Protein AF-0000000065833236 (afdb_homodimer)

Structure (mmCIF, N/CA/C/O backbone):
data_AF-0000000065833236-model_v1
#
loop_
_entity.id
_entity.type
_entity.pdbx_description
1 polymer 'Phosphopantetheine adenylyltransferase'
#
loop_
_atom_site.group_PDB
_atom_site.id
_atom_site.type_symbol
_atom_site.label_atom_id
_atom_site.label_alt_id
_atom_site.label_comp_id
_atom_site.label_asym_id
_atom_site.label_entity_id
_atom_site.label_seq_id
_atom_site.pdbx_PDB_ins_code
_atom_site.Cartn_x
_atom_site.Cartn_y
_atom_site.Cartn_z
_atom_site.occupancy
_atom_site.B_iso_or_equiv
_atom_site.auth_seq_id
_atom_site.auth_comp_id
_atom_site.auth_asym_id
_atom_site.auth_atom_id
_atom_site.pdbx_PDB_model_num
ATOM 1 N N . MET A 1 1 ? 6.535 -11.305 18.953 1 55.47 1 MET A N 1
ATOM 2 C CA . MET A 1 1 ? 6.953 -10.477 17.812 1 55.47 1 MET A CA 1
ATOM 3 C C . MET A 1 1 ? 6.793 -9 18.141 1 55.47 1 MET A C 1
ATOM 5 O O . MET A 1 1 ? 5.945 -8.617 18.938 1 55.47 1 MET A O 1
ATOM 9 N N . GLY A 1 2 ? 7.828 -8.211 17.938 1 71.5 2 GLY A N 1
ATOM 10 C CA . GLY A 1 2 ? 7.859 -6.828 18.391 1 71.5 2 GLY A CA 1
ATOM 11 C C . GLY A 1 2 ? 6.746 -5.984 17.797 1 71.5 2 GLY A C 1
ATOM 12 O O . GLY A 1 2 ? 6.062 -6.41 16.859 1 71.5 2 GLY A O 1
ATOM 13 N N . ASP A 1 3 ? 6.309 -4.867 18.344 1 87.12 3 ASP A N 1
ATOM 14 C CA . ASP A 1 3 ? 5.301 -3.92 17.859 1 87.12 3 ASP A CA 1
ATOM 15 C C . ASP A 1 3 ? 5.52 -3.58 16.391 1 87.12 3 ASP A C 1
ATOM 17 O O . ASP A 1 3 ? 6.656 -3.42 15.953 1 87.12 3 ASP A O 1
ATOM 21 N N . LYS A 1 4 ? 4.469 -3.648 15.633 1 93.62 4 LYS A N 1
ATOM 22 C CA . LYS A 1 4 ? 4.516 -3.143 14.266 1 93.62 4 LYS A CA 1
ATOM 23 C C . LYS A 1 4 ? 4.352 -1.625 14.234 1 93.62 4 LYS A C 1
ATOM 25 O O . LYS A 1 4 ? 3.281 -1.106 14.562 1 93.62 4 LYS A O 1
ATOM 30 N N . ILE A 1 5 ? 5.402 -0.975 13.859 1 97.56 5 ILE A N 1
ATOM 31 C CA . ILE A 1 5 ? 5.449 0.483 13.875 1 97.56 5 ILE A CA 1
ATOM 32 C C . ILE A 1 5 ? 5.492 1.017 12.445 1 97.56 5 ILE A C 1
ATOM 34 O O . ILE A 1 5 ? 6.227 0.493 11.609 1 97.56 5 ILE A O 1
ATOM 38 N N . ALA A 1 6 ? 4.691 1.997 12.148 1 98.44 6 ALA A N 1
ATOM 39 C CA . ALA A 1 6 ? 4.691 2.639 10.836 1 98.44 6 ALA A CA 1
ATOM 40 C C . ALA A 1 6 ? 4.781 4.156 10.969 1 98.44 6 ALA A C 1
ATOM 42 O O . ALA A 1 6 ? 4.508 4.711 12.039 1 98.44 6 ALA A O 1
ATOM 43 N N . VAL A 1 7 ? 5.207 4.766 9.875 1 98.69 7 VAL A N 1
ATOM 44 C CA . VAL A 1 7 ? 5.289 6.223 9.773 1 98.69 7 VAL A CA 1
ATOM 45 C C . VAL A 1 7 ? 4.414 6.711 8.625 1 98.69 7 VAL A C 1
ATOM 47 O O . VAL A 1 7 ? 4.398 6.109 7.547 1 98.69 7 VAL A O 1
ATOM 50 N N . ILE A 1 8 ? 3.656 7.719 8.852 1 98.81 8 ILE A N 1
ATOM 51 C CA . ILE A 1 8 ? 2.977 8.477 7.809 1 98.81 8 ILE A CA 1
ATOM 52 C C . ILE A 1 8 ? 3.58 9.875 7.711 1 98.81 8 ILE A C 1
ATOM 54 O O . ILE A 1 8 ? 3.273 10.75 8.523 1 98.81 8 ILE A O 1
ATOM 58 N N . PRO A 1 9 ? 4.398 10.055 6.711 1 98.06 9 PRO A N 1
ATOM 59 C CA . PRO A 1 9 ? 5.023 11.375 6.555 1 98.06 9 PRO A CA 1
ATOM 60 C C . PRO A 1 9 ? 4.172 12.336 5.727 1 98.06 9 PRO A C 1
ATOM 62 O O . PRO A 1 9 ? 3.393 11.898 4.875 1 98.06 9 PRO A O 1
ATOM 65 N N . GLY A 1 10 ? 4.281 13.578 6.012 1 96.38 10 GLY A N 1
ATOM 66 C CA . GLY A 1 10 ? 3.607 14.586 5.219 1 96.38 10 GLY A CA 1
ATOM 67 C C . GLY A 1 10 ? 3.883 16 5.691 1 96.38 10 GLY A C 1
ATOM 68 O O . GLY A 1 10 ? 4.457 16.203 6.766 1 96.38 10 GLY A O 1
ATOM 69 N N . THR A 1 11 ? 3.543 16.953 4.793 1 95.88 11 THR A N 1
ATOM 70 C CA . THR A 1 11 ? 3.629 18.359 5.172 1 95.88 11 THR A CA 1
ATOM 71 C C . THR A 1 11 ? 2.426 18.75 6.02 1 95.88 11 THR A C 1
ATOM 73 O O . THR A 1 11 ? 2.57 19.484 7.008 1 95.88 11 THR A O 1
ATOM 76 N N . PHE A 1 12 ? 1.188 18.344 5.648 1 97.5 12 PHE A N 1
ATOM 77 C CA . PHE A 1 12 ? -0.051 18.562 6.387 1 97.5 12 PHE A CA 1
ATOM 78 C C . PHE A 1 12 ? -0.294 20.047 6.609 1 97.5 12 PHE A C 1
ATOM 80 O O . PHE A 1 12 ? -0.531 20.484 7.738 1 97.5 12 PHE A O 1
ATOM 87 N N . ASP A 1 13 ? -0.352 20.781 5.492 1 97.12 13 ASP A N 1
ATOM 88 C CA . ASP A 1 13 ? -0.485 22.234 5.578 1 97.12 13 ASP A CA 1
ATOM 89 C C . ASP A 1 13 ? -1.724 22.719 4.828 1 97.12 13 ASP A C 1
ATOM 91 O O . ASP A 1 13 ? -1.612 23.438 3.836 1 97.12 13 ASP A O 1
ATOM 95 N N . PRO A 1 14 ? -2.826 22.453 5.293 1 97.88 14 PRO A N 1
ATOM 96 C CA . PRO A 1 14 ? -3.133 21.781 6.555 1 97.88 14 PRO A CA 1
ATOM 97 C C . PRO A 1 14 ? -3.484 20.297 6.363 1 97.88 14 PRO A C 1
ATOM 99 O O . PRO A 1 14 ? -3.541 19.828 5.227 1 97.88 14 PRO A O 1
ATOM 102 N N . ILE A 1 15 ? -3.695 19.578 7.473 1 98.69 15 ILE A N 1
ATOM 103 C CA . ILE A 1 15 ? -4.262 18.234 7.426 1 98.69 15 ILE A CA 1
ATOM 104 C C . ILE A 1 15 ? -5.688 18.297 6.879 1 98.69 15 ILE A C 1
ATOM 106 O O . ILE A 1 15 ? -6.453 19.203 7.219 1 98.69 15 ILE A O 1
ATOM 110 N N . THR A 1 16 ? -6.055 17.422 6.008 1 98.69 16 THR A N 1
ATOM 111 C CA . THR A 1 16 ? -7.375 17.359 5.387 1 98.69 16 THR A CA 1
ATOM 112 C C . THR A 1 16 ? -8.117 16.109 5.844 1 98.69 16 THR A C 1
ATOM 114 O O . THR A 1 16 ? -7.559 15.258 6.539 1 98.69 16 THR A O 1
ATOM 117 N N . ASN A 1 17 ? -9.391 15.984 5.441 1 98.62 17 ASN A N 1
ATOM 118 C CA . ASN A 1 17 ? -10.156 14.773 5.719 1 98.62 17 ASN A CA 1
ATOM 119 C C . ASN A 1 17 ? -9.57 13.57 4.988 1 98.62 17 ASN A C 1
ATOM 121 O O . ASN A 1 17 ? -9.711 12.43 5.449 1 98.62 17 ASN A O 1
ATOM 125 N N . GLY A 1 18 ? -8.922 13.805 3.834 1 98 18 GLY A N 1
ATOM 126 C CA . GLY A 1 18 ? -8.227 12.734 3.137 1 98 18 GLY A CA 1
ATOM 127 C C . GLY A 1 18 ? -7.078 12.156 3.936 1 98 18 GLY A C 1
ATOM 128 O O . GLY A 1 18 ? -6.938 10.93 4.031 1 98 18 GLY A O 1
ATOM 129 N N . HIS A 1 19 ? -6.266 13.062 4.504 1 98.56 19 HIS A N 1
ATOM 130 C CA . HIS A 1 19 ? -5.184 12.609 5.371 1 98.56 19 HIS A CA 1
ATOM 131 C C . HIS A 1 19 ? -5.719 11.82 6.559 1 98.56 19 HIS A C 1
ATOM 133 O O . HIS A 1 19 ? -5.195 10.75 6.883 1 98.56 19 HIS A O 1
ATOM 139 N N . LEU A 1 20 ? -6.691 12.375 7.199 1 98.75 20 LEU A N 1
ATOM 140 C CA . LEU A 1 20 ? -7.258 11.766 8.398 1 98.75 20 LEU A CA 1
ATOM 141 C C . LEU A 1 20 ? -7.789 10.367 8.094 1 98.75 20 LEU A C 1
ATOM 143 O O . LEU A 1 20 ? -7.594 9.438 8.883 1 98.75 20 LEU A O 1
ATOM 147 N N . ASP A 1 21 ? -8.461 10.273 6.973 1 98.06 21 ASP A N 1
ATOM 148 C CA . ASP A 1 21 ? -8.977 8.977 6.543 1 98.06 21 ASP A CA 1
ATOM 149 C C . ASP A 1 21 ? -7.852 7.949 6.441 1 98.06 21 ASP A C 1
ATOM 151 O O . ASP A 1 21 ? -7.988 6.828 6.93 1 98.06 21 ASP A O 1
ATOM 155 N N . ILE A 1 22 ? -6.695 8.266 5.879 1 98.19 22 ILE A N 1
ATOM 156 C CA . ILE A 1 22 ? -5.547 7.387 5.719 1 98.19 22 ILE A CA 1
ATOM 157 C C . ILE A 1 22 ? -4.969 7.031 7.086 1 98.19 22 ILE A C 1
ATOM 159 O O . ILE A 1 22 ? -4.66 5.871 7.355 1 98.19 22 ILE A O 1
ATOM 163 N N . ILE A 1 23 ? -4.844 7.984 7.934 1 98.75 23 ILE A N 1
ATOM 164 C CA . ILE A 1 23 ? -4.293 7.793 9.273 1 98.75 23 ILE A CA 1
ATOM 165 C C . ILE A 1 23 ? -5.164 6.816 10.055 1 98.75 23 ILE A C 1
ATOM 167 O O . ILE A 1 23 ? -4.656 5.875 10.672 1 98.75 23 ILE A O 1
ATOM 171 N N . GLU A 1 24 ? -6.457 7.02 10 1 98.38 24 GLU A N 1
ATOM 172 C CA . GLU A 1 24 ? -7.395 6.172 10.727 1 98.38 24 GLU A CA 1
ATOM 173 C C . GLU A 1 24 ? -7.332 4.73 10.234 1 98.38 24 GLU A C 1
ATOM 175 O O . GLU A 1 24 ? -7.355 3.793 11.039 1 98.38 24 GLU A O 1
ATOM 180 N N . ARG A 1 25 ? -7.242 4.566 8.969 1 97.12 25 ARG A N 1
ATOM 181 C CA . ARG A 1 25 ? -7.188 3.232 8.383 1 97.12 25 ARG A CA 1
ATOM 182 C C . ARG A 1 25 ? -5.867 2.545 8.703 1 97.12 25 ARG A C 1
ATOM 184 O O . ARG A 1 25 ? -5.844 1.363 9.055 1 97.12 25 ARG A O 1
ATOM 191 N N . ALA A 1 26 ? -4.766 3.27 8.617 1 97.75 26 ALA A N 1
ATOM 192 C CA . ALA A 1 26 ? -3.457 2.717 8.961 1 97.75 26 ALA A CA 1
ATOM 193 C C . ALA A 1 26 ? -3.381 2.371 10.445 1 97.75 26 ALA A C 1
ATOM 195 O O . ALA A 1 26 ? -2.76 1.377 10.828 1 97.75 26 ALA A O 1
ATOM 196 N N . ALA A 1 27 ? -4.023 3.154 11.312 1 97.44 27 ALA A N 1
ATOM 197 C CA . ALA A 1 27 ? -3.99 2.975 12.758 1 97.44 27 ALA A CA 1
ATOM 198 C C . ALA A 1 27 ? -4.645 1.656 13.164 1 97.44 27 ALA A C 1
ATOM 200 O O . ALA A 1 27 ? -4.355 1.113 14.234 1 97.44 27 ALA A O 1
ATOM 201 N N . LYS A 1 28 ? -5.512 1.145 12.297 1 94.5 28 LYS A N 1
ATOM 202 C CA . LYS A 1 28 ? -6.172 -0.129 12.578 1 94.5 28 LYS A CA 1
ATOM 203 C C . LYS A 1 28 ? -5.219 -1.301 12.352 1 94.5 28 LYS A C 1
ATOM 205 O O . LYS A 1 28 ? -5.453 -2.402 12.852 1 94.5 28 LYS A O 1
ATOM 210 N N . ILE A 1 29 ? -4.188 -1.08 11.625 1 94.25 29 ILE A N 1
ATOM 211 C CA . ILE A 1 29 ? -3.326 -2.16 11.164 1 94.25 29 ILE A CA 1
ATOM 212 C C . ILE A 1 29 ? -2.047 -2.195 11.992 1 94.25 29 ILE A C 1
ATOM 214 O O . ILE A 1 29 ? -1.572 -3.27 12.367 1 94.25 29 ILE A O 1
ATOM 218 N N . PHE A 1 30 ? -1.508 -1.064 12.352 1 96.5 30 PHE A N 1
ATOM 219 C CA . PHE A 1 30 ? -0.219 -0.984 13.023 1 96.5 30 PHE A CA 1
ATOM 220 C C . PHE A 1 30 ? -0.405 -0.727 14.516 1 96.5 30 PHE A C 1
ATOM 222 O O . PHE A 1 30 ? -1.369 -0.077 14.922 1 96.5 30 PHE A O 1
ATOM 229 N N . ASP A 1 31 ? 0.539 -1.19 15.305 1 97.25 31 ASP A N 1
ATOM 230 C CA . ASP A 1 31 ? 0.473 -1.029 16.75 1 97.25 31 ASP A CA 1
ATOM 231 C C . ASP A 1 31 ? 0.786 0.409 17.156 1 97.25 31 ASP A C 1
ATOM 233 O O . ASP A 1 31 ? 0.217 0.924 18.125 1 97.25 31 ASP A O 1
ATOM 237 N N . VAL A 1 32 ? 1.689 0.996 16.469 1 98.12 32 VAL A N 1
ATOM 238 C CA . VAL A 1 32 ? 2.07 2.389 16.672 1 98.12 32 VAL A CA 1
ATOM 239 C C . VAL A 1 32 ? 2.203 3.092 15.328 1 98.12 32 VAL A C 1
ATOM 241 O O . VAL A 1 32 ? 2.822 2.561 14.406 1 98.12 32 VAL A O 1
ATOM 244 N N . LEU A 1 33 ? 1.596 4.188 15.266 1 98.62 33 LEU A N 1
ATOM 245 C CA . LEU A 1 33 ? 1.656 4.988 14.047 1 98.62 33 LEU A CA 1
ATOM 246 C C . LEU A 1 33 ? 2.211 6.379 14.336 1 98.62 33 LEU A C 1
ATOM 248 O O . LEU A 1 33 ? 1.618 7.141 15.094 1 98.62 33 LEU A O 1
ATOM 252 N N . TYR A 1 34 ? 3.34 6.715 13.766 1 98.81 34 TYR A N 1
ATOM 253 C CA . TYR A 1 34 ? 3.893 8.062 13.844 1 98.81 34 TYR A CA 1
ATOM 254 C C . TYR A 1 34 ? 3.451 8.898 12.648 1 98.81 34 TYR A C 1
ATOM 256 O O . TYR A 1 34 ? 3.777 8.578 11.5 1 98.81 34 TYR A O 1
ATOM 264 N N . VAL A 1 35 ? 2.686 9.867 12.891 1 98.88 35 VAL A N 1
ATOM 265 C CA . VAL A 1 35 ? 2.461 10.898 11.883 1 98.88 35 VAL A CA 1
ATOM 266 C C . VAL A 1 35 ? 3.584 11.93 11.945 1 98.88 35 VAL A C 1
ATOM 268 O O . VAL A 1 35 ? 3.674 12.703 12.898 1 98.88 35 VAL A O 1
ATOM 271 N N . SER A 1 36 ? 4.418 11.938 10.938 1 98.38 36 SER A N 1
ATOM 272 C CA . SER A 1 36 ? 5.633 12.742 10.945 1 98.38 36 SER A CA 1
ATOM 273 C C . SER A 1 36 ? 5.477 13.984 10.07 1 98.38 36 SER A C 1
ATOM 275 O O . SER A 1 36 ? 5.355 13.883 8.852 1 98.38 36 SER A O 1
ATOM 277 N N . VAL A 1 37 ? 5.547 15.109 10.664 1 98.06 37 VAL A N 1
ATOM 278 C CA . VAL A 1 37 ? 5.395 16.375 9.969 1 98.06 37 VAL A CA 1
ATOM 279 C C . VAL A 1 37 ? 6.754 16.859 9.461 1 98.06 37 VAL A C 1
ATOM 281 O O . VAL A 1 37 ? 7.656 17.141 10.258 1 98.06 37 VAL A O 1
ATOM 284 N N . LEU A 1 38 ? 6.801 16.891 8.133 1 94.31 38 LEU A N 1
ATOM 285 C CA . LEU A 1 38 ? 8.07 17.234 7.496 1 94.31 38 LEU A CA 1
ATOM 286 C C . LEU A 1 38 ? 8.289 18.734 7.5 1 94.31 38 LEU A C 1
ATOM 288 O O . LEU A 1 38 ? 7.355 19.5 7.273 1 94.31 38 LEU A O 1
ATOM 292 N N . ASN A 1 39 ? 9.398 19.078 7.875 1 86.5 39 ASN A N 1
ATOM 293 C CA . ASN A 1 39 ? 9.781 20.484 7.871 1 86.5 39 ASN A CA 1
ATOM 294 C C . ASN A 1 39 ? 10.625 20.844 6.645 1 86.5 39 ASN A C 1
ATOM 296 O O . ASN A 1 39 ? 11.844 20.625 6.645 1 86.5 39 ASN A O 1
ATOM 300 N N . ASN A 1 40 ? 9.867 21.047 5.508 1 69.5 40 ASN A N 1
ATOM 301 C CA . ASN A 1 40 ? 10.656 21.453 4.352 1 69.5 40 ASN A CA 1
ATOM 302 C C . ASN A 1 40 ? 10.773 22.969 4.25 1 69.5 40 ASN A C 1
ATOM 304 O O . ASN A 1 40 ? 9.758 23.672 4.273 1 69.5 40 ASN A O 1
ATOM 308 N N . SER A 1 41 ? 11.953 23.438 4.379 1 59.75 41 SER A N 1
ATOM 309 C CA . SER A 1 41 ? 12.305 24.859 4.461 1 59.75 41 SER A CA 1
ATOM 310 C C . SER A 1 41 ? 11.93 25.594 3.18 1 59.75 41 SER A C 1
ATOM 312 O O . SER A 1 41 ? 11.828 26.828 3.172 1 59.75 41 SER A O 1
ATOM 314 N N . SER A 1 42 ? 11.844 24.859 2.129 1 58.5 42 SER A N 1
ATOM 315 C CA . SER A 1 42 ? 11.758 25.609 0.881 1 58.5 42 SER A CA 1
ATOM 316 C C . SER A 1 42 ? 10.359 26.172 0.671 1 58.5 42 SER A C 1
ATOM 318 O O . SER A 1 42 ? 10.172 27.125 -0.092 1 58.5 42 SER A O 1
ATOM 320 N N . LYS A 1 43 ? 9.344 25.641 1.384 1 64.31 43 LYS A N 1
ATOM 321 C CA . LYS A 1 43 ? 7.977 26.094 1.145 1 64.31 43 LYS A CA 1
ATOM 322 C C . LYS A 1 43 ? 7.504 27.031 2.258 1 64.31 43 LYS A C 1
ATOM 324 O O . LYS A 1 43 ? 7.992 26.953 3.387 1 64.31 43 LYS A O 1
ATOM 329 N N . LYS A 1 44 ? 6.961 28.25 1.885 1 79.75 44 LYS A N 1
ATOM 330 C CA . LYS A 1 44 ? 6.328 29.125 2.863 1 79.75 44 LYS A CA 1
ATOM 331 C C . LYS A 1 44 ? 4.969 28.578 3.291 1 79.75 44 LYS A C 1
ATOM 333 O O . LYS A 1 44 ? 3.934 28.984 2.758 1 79.75 44 LYS A O 1
ATOM 338 N N . PRO A 1 45 ? 5.02 27.609 4.184 1 88.81 45 PRO A N 1
ATOM 339 C CA . PRO A 1 45 ? 3.75 27.031 4.617 1 88.81 45 PRO A CA 1
ATOM 340 C C . PRO A 1 45 ? 2.826 28.047 5.281 1 88.81 45 PRO A C 1
ATOM 342 O O . PRO A 1 45 ? 3.293 29.062 5.793 1 88.81 45 PRO A O 1
ATOM 345 N N . LEU A 1 46 ? 1.521 27.859 5.098 1 94.88 46 LEU A N 1
ATOM 346 C CA . LEU A 1 46 ? 0.512 28.703 5.742 1 94.88 46 LEU A CA 1
ATOM 347 C C . LEU A 1 46 ? 0.624 28.609 7.258 1 94.88 46 LEU A C 1
ATOM 349 O O . LEU A 1 46 ? 0.387 29.594 7.961 1 94.88 46 LEU A O 1
ATOM 353 N N . PHE A 1 47 ? 0.983 27.438 7.773 1 96.75 47 PHE A N 1
ATOM 354 C CA . PHE A 1 47 ? 1.063 27.188 9.211 1 96.75 47 PHE A CA 1
ATOM 355 C C . PHE A 1 47 ? 2.49 26.844 9.617 1 96.75 47 PHE A C 1
ATOM 357 O O . PHE A 1 47 ? 3.25 26.281 8.836 1 96.75 47 PHE A O 1
ATOM 364 N N . THR A 1 48 ? 2.822 27.188 10.852 1 95.56 48 THR A N 1
ATOM 365 C CA . THR A 1 48 ? 4.094 26.75 11.406 1 95.56 48 THR A CA 1
ATOM 366 C C . THR A 1 48 ? 4.086 25.25 11.656 1 95.56 48 THR A C 1
ATOM 368 O O . THR A 1 48 ? 3.021 24.625 11.664 1 95.56 48 THR A O 1
ATOM 371 N N . ILE A 1 49 ? 5.258 24.656 11.836 1 96.25 49 ILE A N 1
ATOM 372 C CA . ILE A 1 49 ? 5.371 23.234 12.094 1 96.25 49 ILE A CA 1
ATOM 373 C C . ILE A 1 49 ? 4.605 22.875 13.367 1 96.25 49 ILE A C 1
ATOM 375 O O . ILE A 1 49 ? 3.953 21.828 13.438 1 96.25 49 ILE A O 1
ATOM 379 N N . GLU A 1 50 ? 4.672 23.734 14.367 1 97.06 50 GLU A N 1
ATOM 380 C CA . GLU A 1 50 ? 3.98 23.484 15.625 1 97.06 50 GLU A CA 1
ATOM 381 C C . GLU A 1 50 ? 2.465 23.516 15.445 1 97.06 50 GLU A C 1
ATOM 383 O O . GLU A 1 50 ? 1.748 22.703 16.016 1 97.06 50 GLU A O 1
ATOM 388 N N . GLU A 1 51 ? 1.986 24.484 14.672 1 97.62 51 GLU A N 1
ATOM 389 C CA . GLU A 1 51 ? 0.557 24.578 14.391 1 97.62 51 GLU A CA 1
ATOM 390 C C . GLU A 1 51 ? 0.061 23.328 13.656 1 97.62 51 GLU A C 1
ATOM 392 O O . GLU A 1 51 ? -1.008 22.797 13.977 1 97.62 51 GLU A O 1
ATOM 397 N N . ARG A 1 52 ? 0.834 22.906 12.672 1 98.12 52 ARG A N 1
ATOM 398 C CA . ARG A 1 52 ? 0.464 21.719 11.914 1 98.12 52 ARG A CA 1
ATOM 399 C C . ARG A 1 52 ? 0.413 20.484 12.812 1 98.12 52 ARG A C 1
ATOM 401 O O . ARG A 1 52 ? -0.548 19.719 12.766 1 98.12 52 ARG A O 1
ATOM 408 N N . MET A 1 53 ? 1.379 20.328 13.688 1 98.62 53 MET A N 1
ATOM 409 C CA . MET A 1 53 ? 1.406 19.203 14.609 1 98.62 53 MET A CA 1
ATOM 410 C C . MET A 1 53 ? 0.218 19.25 15.57 1 98.62 53 MET A C 1
ATOM 412 O O . MET A 1 53 ? -0.408 18.219 15.844 1 98.62 53 MET A O 1
ATOM 416 N N . GLU A 1 54 ? -0.058 20.391 16.062 1 98.69 54 GLU A N 1
ATOM 417 C CA . GLU A 1 54 ? -1.156 20.547 17.016 1 98.69 54 GLU A CA 1
ATOM 418 C C . GLU A 1 54 ? -2.494 20.188 16.375 1 98.69 54 GLU A C 1
ATOM 420 O O . GLU A 1 54 ? -3.334 19.547 17 1 98.69 54 GLU A O 1
ATOM 425 N N . MET A 1 55 ? -2.697 20.688 15.133 1 98.81 55 MET A N 1
ATOM 426 C CA . MET A 1 55 ? -3.92 20.312 14.422 1 98.81 55 MET A CA 1
ATOM 427 C C . MET A 1 55 ? -4.043 18.812 14.281 1 98.81 55 MET A C 1
ATOM 429 O O . MET A 1 55 ? -5.117 18.25 14.508 1 98.81 55 MET A O 1
ATOM 433 N N . ILE A 1 56 ? -2.932 18.094 13.953 1 98.94 56 ILE A N 1
ATOM 434 C CA . ILE A 1 56 ? -2.947 16.656 13.773 1 98.94 56 ILE A CA 1
ATOM 435 C C . ILE A 1 56 ? -3.26 15.977 15.109 1 98.94 56 ILE A C 1
ATOM 437 O O . ILE A 1 56 ? -4.082 15.055 15.172 1 98.94 56 ILE A O 1
ATOM 441 N N . ARG A 1 57 ? -2.607 16.484 16.203 1 98.88 57 ARG A N 1
ATOM 442 C CA . ARG A 1 57 ? -2.854 15.914 17.516 1 98.88 57 ARG A CA 1
ATOM 443 C C . ARG A 1 57 ? -4.328 16.016 17.891 1 98.88 57 ARG A C 1
ATOM 445 O O . ARG A 1 57 ? -4.91 15.055 18.406 1 98.88 57 ARG A O 1
ATOM 452 N N . GLN A 1 58 ? -4.902 17.125 17.625 1 98.81 58 GLN A N 1
ATOM 453 C CA . GLN A 1 58 ? -6.297 17.344 17.984 1 98.81 58 GLN A CA 1
ATOM 454 C C . GLN A 1 58 ? -7.227 16.438 17.188 1 98.81 58 GLN A C 1
ATOM 456 O O . GLN A 1 58 ? -8.141 15.828 17.75 1 98.81 58 GLN A O 1
ATOM 461 N N . VAL A 1 59 ? -6.977 16.281 15.914 1 98.88 59 VAL A N 1
ATOM 462 C CA . VAL A 1 59 ? -7.93 15.57 15.078 1 98.88 59 VAL A CA 1
ATOM 463 C C . VAL A 1 59 ? -7.711 14.062 15.211 1 98.88 59 VAL A C 1
ATOM 465 O O . VAL A 1 59 ? -8.547 13.266 14.781 1 98.88 59 VAL A O 1
ATOM 468 N N . THR A 1 60 ? -6.574 13.617 15.789 1 98.88 60 THR A N 1
ATOM 469 C CA . THR A 1 60 ? -6.309 12.195 15.953 1 98.88 60 THR A CA 1
ATOM 470 C C . THR A 1 60 ? -6.352 11.805 17.422 1 98.88 60 THR A C 1
ATOM 472 O O . THR A 1 60 ? -5.883 10.734 17.812 1 98.88 60 THR A O 1
ATOM 475 N N . ALA A 1 61 ? -6.863 12.641 18.266 1 98.69 61 ALA A N 1
ATOM 476 C CA . ALA A 1 61 ? -6.891 12.414 19.719 1 98.69 61 ALA A CA 1
ATOM 477 C C . ALA A 1 61 ? -7.66 11.148 20.062 1 98.69 61 ALA A C 1
ATOM 479 O O . ALA A 1 61 ? -7.41 10.523 21.094 1 98.69 61 ALA A O 1
ATOM 480 N N . HIS A 1 62 ? -8.586 10.703 19.234 1 98.56 62 HIS A N 1
ATOM 481 C CA . HIS A 1 62 ? -9.406 9.523 19.469 1 98.56 62 HIS A CA 1
ATOM 482 C C . HIS A 1 62 ? -8.641 8.242 19.125 1 98.56 62 HIS A C 1
ATOM 484 O O . HIS A 1 62 ? -9.133 7.141 19.375 1 98.56 62 HIS A O 1
ATOM 490 N N . LEU A 1 63 ? -7.414 8.328 18.594 1 98.62 63 LEU A N 1
ATOM 491 C CA . LEU A 1 63 ? -6.566 7.195 18.234 1 98.62 63 LEU A CA 1
ATOM 492 C C . LEU A 1 63 ? -5.395 7.059 19.188 1 98.62 63 LEU A C 1
ATOM 494 O O . LEU A 1 63 ? -4.371 7.73 19.031 1 98.62 63 LEU A O 1
ATOM 498 N N . PRO A 1 64 ? -5.453 6.203 20.109 1 98.19 64 PRO A N 1
ATOM 499 C CA . PRO A 1 64 ? -4.453 6.141 21.172 1 98.19 64 PRO A CA 1
ATOM 500 C C . PRO A 1 64 ? -3.082 5.688 20.672 1 98.19 64 PRO A C 1
ATOM 502 O O . PRO A 1 64 ? -2.074 5.898 21.359 1 98.19 64 PRO A O 1
ATOM 505 N N . ASN A 1 65 ? -3.062 5.035 19.547 1 98.31 65 ASN A N 1
ATOM 506 C CA . ASN A 1 65 ? -1.794 4.492 19.062 1 98.31 65 ASN A CA 1
ATOM 507 C C . ASN A 1 65 ? -1.147 5.41 18.031 1 98.31 65 ASN A C 1
ATOM 509 O O . ASN A 1 65 ? -0.232 4.996 17.312 1 98.31 65 ASN A O 1
ATOM 513 N N . VAL A 1 66 ? -1.635 6.641 17.859 1 98.81 66 VAL A N 1
ATOM 514 C CA . VAL A 1 66 ? -1.063 7.609 16.938 1 98.81 66 VAL A CA 1
ATOM 515 C C . VAL A 1 66 ? -0.197 8.609 17.703 1 98.81 66 VAL A C 1
ATOM 517 O O . VAL A 1 66 ? -0.622 9.148 18.734 1 98.81 66 VAL A O 1
ATOM 520 N N . GLN A 1 67 ? 0.981 8.828 17.234 1 98.81 67 GLN A N 1
ATOM 521 C CA . GLN A 1 67 ? 1.915 9.812 17.75 1 98.81 67 GLN A CA 1
ATOM 522 C C . GLN A 1 67 ? 2.293 10.836 16.688 1 98.81 67 GLN A C 1
ATOM 524 O O . GLN A 1 67 ? 2.484 10.477 15.516 1 98.81 67 GLN A O 1
ATOM 529 N N . VAL A 1 68 ? 2.432 12.039 17.109 1 98.81 68 VAL A N 1
ATOM 530 C CA . VAL A 1 68 ? 2.717 13.125 16.172 1 98.81 68 VAL A CA 1
ATOM 531 C C . VAL A 1 68 ? 4.074 13.742 16.5 1 98.81 68 VAL A C 1
ATOM 533 O O . VAL A 1 68 ? 4.316 14.164 17.625 1 98.81 68 VAL A O 1
ATOM 536 N N . GLU A 1 69 ? 4.918 13.812 15.445 1 98 69 GLU A N 1
ATOM 537 C CA . GLU A 1 69 ? 6.258 14.375 15.602 1 98 69 GLU A CA 1
ATOM 538 C C . GLU A 1 69 ? 6.703 15.094 14.328 1 98 69 GLU A C 1
ATOM 540 O O . GLU A 1 69 ? 6.188 14.828 13.242 1 98 69 GLU A O 1
ATOM 545 N N . SER A 1 70 ? 7.586 16.016 14.57 1 97.44 70 SER A N 1
ATOM 546 C CA . SER A 1 70 ? 8.25 16.594 13.406 1 97.44 70 SER A CA 1
ATOM 547 C C . SER A 1 70 ? 9.453 15.75 12.977 1 97.44 70 SER A C 1
ATOM 549 O O . SER A 1 70 ? 10.016 15.016 13.789 1 97.44 70 SER A O 1
ATOM 551 N N . ALA A 1 71 ? 9.75 15.797 11.758 1 95.44 71 ALA A N 1
ATOM 552 C CA . ALA A 1 71 ? 10.898 15.078 11.219 1 95.44 71 ALA A CA 1
ATOM 553 C C . ALA A 1 71 ? 11.625 15.914 10.172 1 95.44 71 ALA A C 1
ATOM 555 O O . ALA A 1 71 ? 11.016 16.766 9.508 1 95.44 71 ALA A O 1
ATOM 556 N N . SER A 1 72 ? 12.875 15.727 10.148 1 92.31 72 SER A N 1
ATOM 557 C CA . SER A 1 72 ? 13.719 16.344 9.125 1 92.31 72 SER A CA 1
ATOM 558 C C . SER A 1 72 ? 14.633 15.32 8.477 1 92.31 72 SER A C 1
ATOM 560 O O . SER A 1 72 ? 14.828 14.227 9.008 1 92.31 72 SER A O 1
ATOM 562 N N . GLY A 1 73 ? 15.117 15.648 7.312 1 91.44 73 GLY A N 1
ATOM 563 C CA . GLY A 1 73 ? 15.969 14.711 6.602 1 91.44 73 GLY A CA 1
ATOM 564 C C . GLY A 1 73 ? 15.195 13.641 5.855 1 91.44 73 GLY A C 1
ATOM 565 O O . GLY A 1 73 ? 14.047 13.867 5.465 1 91.44 73 GLY A O 1
ATOM 566 N N . LEU A 1 74 ? 15.844 12.477 5.648 1 94.25 74 LEU A N 1
ATOM 567 C CA . LEU A 1 74 ? 15.219 11.414 4.867 1 94.25 74 LEU A CA 1
ATOM 568 C C . LEU A 1 74 ? 14.172 10.68 5.695 1 94.25 74 LEU A C 1
ATOM 570 O O . LEU A 1 74 ? 14.43 10.305 6.84 1 94.25 74 LEU A O 1
ATOM 574 N N . THR A 1 75 ? 13.016 10.477 5.125 1 95.38 75 THR A N 1
ATOM 575 C CA . THR A 1 75 ? 11.914 9.789 5.797 1 95.38 75 THR A CA 1
ATOM 576 C C . THR A 1 75 ? 12.352 8.414 6.289 1 95.38 75 THR A C 1
ATOM 578 O O . THR A 1 75 ? 11.992 8 7.395 1 95.38 75 THR A O 1
ATOM 581 N N . VAL A 1 76 ? 13.211 7.723 5.559 1 96.75 76 VAL A N 1
ATOM 582 C CA . VAL A 1 76 ? 13.641 6.371 5.906 1 96.75 76 VAL A CA 1
ATOM 583 C C . VAL A 1 76 ? 14.539 6.418 7.145 1 96.75 76 VAL A C 1
ATOM 585 O O . VAL A 1 76 ? 14.477 5.523 7.992 1 96.75 76 VAL A O 1
ATOM 588 N N . ASP A 1 77 ? 15.344 7.434 7.23 1 96.69 77 ASP A N 1
ATOM 589 C CA . ASP A 1 77 ? 16.203 7.59 8.406 1 96.69 77 ASP A CA 1
ATOM 590 C C . ASP A 1 77 ? 15.359 7.855 9.656 1 96.69 77 ASP A C 1
ATOM 592 O O . ASP A 1 77 ? 15.586 7.238 10.695 1 96.69 77 ASP A O 1
ATOM 596 N N . TYR A 1 78 ? 14.453 8.766 9.508 1 97 78 TYR A N 1
ATOM 597 C CA . TYR A 1 78 ? 13.547 9.031 10.625 1 97 78 TYR A CA 1
ATOM 598 C C . TYR A 1 78 ? 12.82 7.758 11.039 1 97 78 TYR A C 1
ATOM 600 O O . TYR A 1 78 ? 12.758 7.434 12.227 1 97 78 TYR A O 1
ATOM 608 N N . ALA A 1 79 ? 12.219 7.012 10.07 1 98 79 ALA A N 1
ATOM 609 C CA . ALA A 1 79 ? 11.5 5.773 10.352 1 98 79 ALA A CA 1
ATOM 610 C C . ALA A 1 79 ? 12.383 4.785 11.109 1 98 79 ALA A C 1
ATOM 612 O O . ALA A 1 79 ? 11.945 4.176 12.086 1 98 79 ALA A O 1
ATOM 613 N N . ALA A 1 80 ? 13.617 4.68 10.703 1 97.38 80 ALA A N 1
ATOM 614 C CA . ALA A 1 80 ? 14.562 3.76 11.328 1 97.38 80 ALA A CA 1
ATOM 615 C C . ALA A 1 80 ? 14.805 4.141 12.789 1 97.38 80 ALA A C 1
ATOM 617 O O . ALA A 1 80 ? 14.883 3.27 13.656 1 97.38 80 ALA A O 1
ATOM 618 N N . THR A 1 81 ? 14.914 5.438 13.07 1 97.44 81 THR A N 1
ATOM 619 C CA . THR A 1 81 ? 15.164 5.914 14.43 1 97.44 81 THR A CA 1
ATOM 620 C C . THR A 1 81 ? 14 5.574 15.344 1 97.44 81 THR A C 1
ATOM 622 O O . THR A 1 81 ? 14.172 5.449 16.562 1 97.44 81 THR A O 1
ATOM 625 N N . ARG A 1 82 ? 12.82 5.352 14.789 1 97.44 82 ARG A N 1
ATOM 626 C CA . ARG A 1 82 ? 11.641 5.051 15.594 1 97.44 82 ARG A CA 1
ATOM 627 C C . ARG A 1 82 ? 11.359 3.553 15.617 1 97.44 82 ARG A C 1
ATOM 629 O O . ARG A 1 82 ? 10.336 3.115 16.141 1 97.44 82 ARG A O 1
ATOM 636 N N . GLY A 1 83 ? 12.234 2.793 14.914 1 97.06 83 GLY A N 1
ATOM 637 C CA . GLY A 1 83 ? 12.047 1.353 14.852 1 97.06 83 GLY A CA 1
ATOM 638 C C . GLY A 1 83 ? 10.906 0.935 13.938 1 97.06 83 GLY A C 1
ATOM 639 O O . GLY A 1 83 ? 10.367 -0.165 14.078 1 97.06 83 GLY A O 1
ATOM 640 N N . ALA A 1 84 ? 10.5 1.824 13.062 1 97.44 84 ALA A N 1
ATOM 641 C CA . ALA A 1 84 ? 9.43 1.515 12.117 1 97.44 84 ALA A CA 1
ATOM 642 C C . ALA A 1 84 ? 9.922 0.584 11.016 1 97.44 84 ALA A C 1
ATOM 644 O O . ALA A 1 84 ? 11.07 0.685 10.578 1 97.44 84 ALA A O 1
ATOM 645 N N . THR A 1 85 ? 9.039 -0.256 10.562 1 96.19 85 THR A N 1
ATOM 646 C CA . THR A 1 85 ? 9.359 -1.146 9.453 1 96.19 85 THR A CA 1
ATOM 647 C C . THR A 1 85 ? 8.531 -0.799 8.219 1 96.19 85 THR A C 1
ATOM 649 O O . THR A 1 85 ? 8.688 -1.419 7.168 1 96.19 85 THR A O 1
ATOM 652 N N . ALA A 1 86 ? 7.711 0.234 8.406 1 97.88 86 ALA A N 1
ATOM 653 C CA . ALA A 1 86 ? 6.832 0.577 7.293 1 97.88 86 ALA A CA 1
ATOM 654 C C . ALA A 1 86 ? 6.629 2.088 7.199 1 97.88 86 ALA A C 1
ATOM 656 O O . ALA A 1 86 ? 6.582 2.777 8.219 1 97.88 86 ALA A O 1
ATOM 657 N N . ILE A 1 87 ? 6.574 2.547 6.016 1 98.5 87 ILE A N 1
ATOM 658 C CA . ILE A 1 87 ? 6.066 3.869 5.66 1 98.5 87 ILE A CA 1
ATOM 659 C C . ILE A 1 87 ? 4.734 3.73 4.934 1 98.5 87 ILE A C 1
ATOM 661 O O . ILE A 1 87 ? 4.586 2.883 4.047 1 98.5 87 ILE A O 1
ATOM 665 N N . VAL A 1 88 ? 3.736 4.484 5.34 1 98.5 88 VAL A N 1
ATOM 666 C CA . VAL A 1 88 ? 2.424 4.43 4.703 1 98.5 88 VAL A CA 1
ATOM 667 C C . VAL A 1 88 ? 2.148 5.746 3.977 1 98.5 88 VAL A C 1
ATOM 669 O O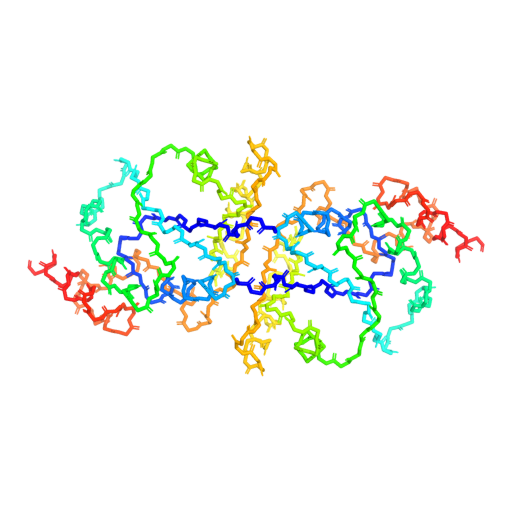 . VAL A 1 88 ? 2.311 6.824 4.551 1 98.5 88 VAL A O 1
ATOM 672 N N . ARG A 1 89 ? 1.771 5.641 2.721 1 97.81 89 ARG A N 1
ATOM 673 C CA . ARG A 1 89 ? 1.423 6.785 1.887 1 97.81 89 ARG A CA 1
ATOM 674 C C . ARG A 1 89 ? 0.086 6.566 1.188 1 97.81 89 ARG A C 1
ATOM 676 O O . ARG A 1 89 ? -0.318 5.426 0.949 1 97.81 89 ARG A O 1
ATOM 683 N N . GLY A 1 90 ? -0.582 7.621 0.943 1 96.69 90 GLY A N 1
ATOM 684 C CA . GLY A 1 90 ? -1.819 7.562 0.182 1 96.69 90 GLY A CA 1
ATOM 685 C C . GLY A 1 90 ? -1.617 7.773 -1.306 1 96.69 90 GLY A C 1
ATOM 686 O O . GLY A 1 90 ? -0.748 8.547 -1.714 1 96.69 90 GLY A O 1
ATOM 687 N N . LEU A 1 91 ? -2.438 7.109 -2.045 1 95.62 91 LEU A N 1
ATOM 688 C CA . LEU A 1 91 ? -2.539 7.355 -3.48 1 95.62 91 LEU A CA 1
ATOM 689 C C . LEU A 1 91 ? -3.91 7.926 -3.838 1 95.62 91 LEU A C 1
ATOM 691 O O . LEU A 1 91 ? -4.926 7.242 -3.691 1 95.62 91 LEU A O 1
ATOM 695 N N . ARG A 1 92 ? -4.008 9.156 -4.328 1 91.31 92 ARG A N 1
ATOM 696 C CA . ARG A 1 92 ? -5.281 9.812 -4.613 1 91.31 92 ARG A CA 1
ATOM 697 C C . ARG A 1 92 ? -5.754 9.5 -6.027 1 91.31 92 ARG A C 1
ATOM 699 O O . ARG A 1 92 ? -6.938 9.211 -6.242 1 91.31 92 ARG A O 1
ATOM 706 N N . ALA A 1 93 ? -4.762 9.688 -6.945 1 91.06 93 ALA A N 1
ATOM 707 C CA . ALA A 1 93 ? -5.082 9.578 -8.367 1 91.06 93 ALA A CA 1
ATOM 708 C C . ALA A 1 93 ? -3.895 9.023 -9.148 1 91.06 93 ALA A C 1
ATOM 710 O O . ALA A 1 93 ? -2.797 8.883 -8.609 1 91.06 93 ALA A O 1
ATOM 711 N N . VAL A 1 94 ? -4.203 8.656 -10.398 1 92.5 94 VAL A N 1
ATOM 712 C CA . VAL A 1 94 ? -3.201 8.086 -11.289 1 92.5 94 VAL A CA 1
ATOM 713 C C . VAL A 1 94 ? -2.018 9.047 -11.422 1 92.5 94 VAL A C 1
ATOM 715 O O . VAL A 1 94 ? -0.875 8.609 -11.578 1 92.5 94 VAL A O 1
ATOM 718 N N . SER A 1 95 ? -2.268 10.266 -11.281 1 90.94 95 SER A N 1
ATOM 719 C CA . SER A 1 95 ? -1.246 11.289 -11.477 1 90.94 95 SER A CA 1
ATOM 720 C C . SER A 1 95 ? -0.19 11.234 -10.375 1 90.94 95 SER A C 1
ATOM 722 O O . SER A 1 95 ? 0.917 11.75 -10.547 1 90.94 95 SER A O 1
ATOM 724 N N . ASP A 1 96 ? -0.54 10.648 -9.219 1 92.38 96 ASP A N 1
ATOM 725 C CA . ASP A 1 96 ? 0.398 10.547 -8.102 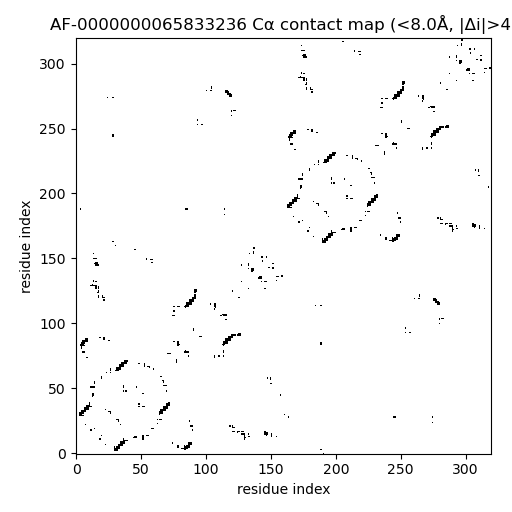1 92.38 96 ASP A CA 1
ATOM 726 C C . ASP A 1 96 ? 1.381 9.398 -8.32 1 92.38 96 ASP A C 1
ATOM 728 O O . ASP A 1 96 ? 2.428 9.336 -7.676 1 92.38 96 ASP A O 1
ATOM 732 N N . PHE A 1 97 ? 1.086 8.539 -9.242 1 92.38 97 PHE A N 1
ATOM 733 C CA . PHE A 1 97 ? 1.683 7.211 -9.289 1 92.38 97 PHE A CA 1
ATOM 734 C C . PHE A 1 97 ? 3.186 7.297 -9.523 1 92.38 97 PHE A C 1
ATOM 736 O O . PHE A 1 97 ? 3.975 6.766 -8.742 1 92.38 97 PHE A O 1
ATOM 743 N N . GLU A 1 98 ? 3.562 8.008 -10.539 1 91.81 98 GLU A N 1
ATOM 744 C CA . GLU A 1 98 ? 4.969 8.031 -10.93 1 91.81 98 GLU A CA 1
ATOM 745 C C . GLU A 1 98 ? 5.84 8.617 -9.828 1 91.81 98 GLU A C 1
ATOM 747 O O . GLU A 1 98 ? 6.91 8.078 -9.516 1 91.81 98 GLU A O 1
ATOM 752 N N . TYR A 1 99 ? 5.344 9.68 -9.375 1 93.56 99 TYR A N 1
ATOM 753 C CA . TYR A 1 99 ? 6.086 10.336 -8.305 1 93.56 99 TYR A CA 1
ATOM 754 C C . TYR A 1 99 ? 6.25 9.406 -7.105 1 93.56 99 TYR A C 1
ATOM 756 O O . TYR A 1 99 ? 7.355 9.25 -6.586 1 93.56 99 TYR A O 1
ATOM 764 N N . GLU A 1 100 ? 5.23 8.773 -6.641 1 94.5 100 GLU A N 1
ATOM 765 C CA . GLU A 1 100 ? 5.254 7.883 -5.484 1 94.5 100 GLU A CA 1
ATOM 766 C C . GLU A 1 100 ? 6.105 6.648 -5.754 1 94.5 100 GLU A C 1
ATOM 768 O O . GLU A 1 100 ? 6.762 6.129 -4.848 1 94.5 100 GLU A O 1
ATOM 773 N N . MET A 1 101 ? 6.039 6.184 -6.945 1 93.38 101 MET A N 1
ATOM 774 C CA . MET A 1 101 ? 6.875 5.047 -7.324 1 93.38 101 MET A CA 1
ATOM 775 C C . MET A 1 101 ? 8.352 5.383 -7.168 1 93.38 101 MET A C 1
ATOM 777 O O . MET A 1 101 ? 9.133 4.57 -6.664 1 93.38 101 MET A O 1
ATOM 781 N N . GLN A 1 102 ? 8.75 6.535 -7.633 1 93.75 102 GLN A N 1
ATOM 782 C CA . GLN A 1 102 ? 10.133 6.977 -7.516 1 93.75 102 GLN A CA 1
ATOM 783 C C . GLN A 1 102 ? 10.562 7.074 -6.055 1 93.75 102 GLN A C 1
ATOM 785 O O . GLN A 1 102 ? 11.648 6.621 -5.684 1 93.75 102 GLN A O 1
ATOM 790 N N . ILE A 1 103 ? 9.719 7.602 -5.25 1 94.56 103 ILE A N 1
ATOM 791 C CA . ILE A 1 103 ? 10.008 7.766 -3.828 1 94.56 103 ILE A CA 1
ATOM 792 C C . ILE A 1 103 ? 10.164 6.395 -3.174 1 94.56 103 ILE A C 1
ATOM 794 O O . ILE A 1 103 ? 11.117 6.16 -2.426 1 94.56 103 ILE A O 1
ATOM 798 N N . ALA A 1 104 ? 9.25 5.52 -3.455 1 95.31 104 ALA A N 1
ATOM 799 C CA . ALA A 1 104 ? 9.297 4.176 -2.885 1 95.31 104 ALA A CA 1
ATOM 800 C C . ALA A 1 104 ? 10.578 3.451 -3.295 1 95.31 104 ALA A C 1
ATOM 802 O O . ALA A 1 104 ? 11.203 2.77 -2.479 1 95.31 104 ALA A O 1
ATOM 803 N N . SER A 1 105 ? 10.93 3.596 -4.559 1 94.81 105 SER A N 1
ATOM 804 C CA . SER A 1 105 ? 12.148 2.975 -5.059 1 94.81 105 SER A CA 1
ATOM 805 C C . SER A 1 105 ? 13.383 3.541 -4.363 1 94.81 105 SER A C 1
ATOM 807 O O . SER A 1 105 ? 14.273 2.789 -3.957 1 94.81 105 SER A O 1
ATOM 809 N N . MET A 1 106 ? 13.414 4.809 -4.234 1 95.25 106 MET A N 1
ATOM 810 C CA . MET A 1 106 ? 14.523 5.461 -3.541 1 95.25 106 MET A CA 1
ATOM 811 C C . MET A 1 106 ? 14.594 5.008 -2.086 1 95.25 106 MET A C 1
ATOM 813 O O . MET A 1 106 ? 15.68 4.695 -1.585 1 95.25 106 MET A O 1
ATOM 817 N N . ASN A 1 107 ? 13.422 4.969 -1.388 1 95.81 107 ASN A N 1
ATOM 818 C CA . ASN A 1 107 ? 13.383 4.504 -0.005 1 95.81 107 ASN A CA 1
ATOM 819 C C . ASN A 1 107 ? 13.945 3.096 0.131 1 95.81 107 ASN A C 1
ATOM 821 O O . ASN A 1 107 ? 14.75 2.828 1.029 1 95.81 107 ASN A O 1
ATOM 825 N N . ARG A 1 108 ? 13.539 2.273 -0.742 1 94.44 108 ARG A N 1
ATOM 826 C CA . ARG A 1 108 ? 13.992 0.884 -0.707 1 94.44 108 ARG A CA 1
ATOM 827 C C . ARG A 1 108 ? 15.5 0.79 -0.92 1 94.44 108 ARG A C 1
ATOM 829 O O . ARG A 1 108 ? 16.172 -0.03 -0.289 1 94.44 108 ARG A O 1
ATOM 836 N N . THR A 1 109 ? 16 1.561 -1.825 1 94.81 109 THR A N 1
ATOM 837 C CA . THR A 1 109 ? 17.438 1.599 -2.107 1 94.81 109 THR A CA 1
ATOM 838 C C . THR A 1 109 ? 18.219 2.057 -0.879 1 94.81 109 THR A C 1
ATOM 840 O O . THR A 1 109 ? 19.266 1.5 -0.564 1 94.81 109 THR A O 1
ATOM 843 N N . LEU A 1 110 ? 17.688 3.016 -0.181 1 96.38 110 LEU A N 1
ATOM 844 C CA . LEU A 1 110 ? 18.375 3.609 0.967 1 96.38 110 LEU A CA 1
ATOM 845 C C . LEU A 1 110 ? 18.297 2.686 2.178 1 96.38 110 LEU A C 1
ATOM 847 O O . LEU A 1 110 ? 19.234 2.631 2.979 1 96.38 110 LEU A O 1
ATOM 851 N N . ASN A 1 111 ? 17.203 1.982 2.359 1 96.62 111 ASN A N 1
ATOM 852 C CA . ASN A 1 111 ? 16.984 1.075 3.48 1 96.62 111 ASN A CA 1
ATOM 853 C C . ASN A 1 111 ? 15.969 -0.013 3.135 1 96.62 111 ASN A C 1
ATOM 855 O O . ASN A 1 111 ? 14.758 0.2 3.248 1 96.62 111 ASN A O 1
ATOM 859 N N . ALA A 1 112 ? 16.391 -1.2 2.879 1 93.44 112 ALA A N 1
ATOM 860 C CA . ALA A 1 112 ? 15.555 -2.289 2.373 1 93.44 112 ALA A CA 1
ATOM 861 C C . ALA A 1 112 ? 14.742 -2.92 3.494 1 93.44 112 ALA A C 1
ATOM 863 O O . ALA A 1 112 ? 13.828 -3.711 3.238 1 93.44 112 ALA A O 1
ATOM 864 N N . GLU A 1 113 ? 15.023 -2.525 4.699 1 94.31 113 GLU A N 1
ATOM 865 C CA . GLU A 1 113 ? 14.312 -3.092 5.84 1 94.31 113 GLU A CA 1
ATOM 866 C C . GLU A 1 113 ? 13 -2.352 6.094 1 94.31 113 GLU A C 1
ATOM 868 O O . GLU A 1 113 ? 12.172 -2.801 6.891 1 94.31 113 GLU A O 1
ATOM 873 N N . ILE A 1 114 ? 12.828 -1.188 5.457 1 96.69 114 ILE A N 1
ATOM 874 C CA . ILE A 1 114 ? 11.617 -0.397 5.613 1 96.69 114 ILE A CA 1
ATOM 875 C C . ILE A 1 114 ? 10.797 -0.454 4.328 1 96.69 114 ILE A C 1
ATOM 877 O O . ILE A 1 114 ? 11.281 -0.087 3.256 1 96.69 114 ILE A O 1
ATOM 881 N N . GLU A 1 115 ? 9.617 -0.886 4.484 1 97.31 115 GLU A N 1
ATOM 882 C CA . GLU A 1 115 ? 8.75 -1.027 3.32 1 97.31 115 GLU A CA 1
ATOM 883 C C . GLU A 1 115 ? 7.773 0.137 3.217 1 97.31 115 GLU A C 1
ATOM 885 O O . GLU A 1 115 ? 7.215 0.578 4.227 1 97.31 115 GLU A O 1
ATOM 890 N N . THR A 1 116 ? 7.582 0.62 1.963 1 97.88 116 THR A N 1
ATOM 891 C CA . THR A 1 116 ? 6.551 1.622 1.724 1 97.88 116 THR A CA 1
ATOM 892 C C . THR A 1 116 ? 5.246 0.962 1.281 1 97.88 116 THR A C 1
ATOM 894 O O . THR A 1 116 ? 5.215 0.258 0.27 1 97.88 116 THR A O 1
ATOM 897 N N . PHE A 1 117 ? 4.207 1.151 2.053 1 98 117 PHE A N 1
ATOM 898 C CA . PHE A 1 117 ? 2.863 0.701 1.72 1 98 117 PHE A CA 1
ATOM 899 C C . PHE A 1 117 ? 2.006 1.865 1.235 1 98 117 PHE A C 1
ATOM 901 O O . PHE A 1 117 ? 2.07 2.963 1.792 1 98 117 PHE A O 1
ATOM 908 N N . PHE A 1 118 ? 1.21 1.548 0.268 1 97.94 118 PHE A N 1
ATOM 909 C CA . PHE A 1 118 ? 0.268 2.545 -0.227 1 97.94 118 PHE A CA 1
ATOM 910 C C . PHE A 1 118 ? -1.167 2.137 0.086 1 97.94 118 PHE A C 1
ATOM 912 O O . PHE A 1 118 ? -1.52 0.961 -0.017 1 97.94 118 PHE A O 1
ATOM 919 N N . ILE A 1 119 ? -1.955 3.109 0.422 1 97.5 119 ILE A N 1
ATOM 920 C CA . ILE A 1 119 ? -3.396 2.982 0.605 1 97.5 119 ILE A CA 1
ATOM 921 C C . ILE A 1 119 ? -4.125 3.854 -0.416 1 97.5 119 ILE A C 1
ATOM 923 O O . ILE A 1 119 ? -3.77 5.02 -0.614 1 97.5 119 ILE A O 1
ATOM 927 N N . MET A 1 120 ? -5.098 3.24 -1.049 1 96.56 120 MET A N 1
ATOM 928 C CA . MET A 1 120 ? -5.898 4.055 -1.957 1 96.56 120 MET A CA 1
ATOM 929 C C . MET A 1 120 ? -6.781 5.027 -1.181 1 96.56 120 MET A C 1
ATOM 931 O O . MET A 1 120 ? -7.52 4.617 -0.282 1 96.56 120 MET A O 1
ATOM 935 N N . THR A 1 121 ? -6.684 6.227 -1.621 1 95.06 121 THR A N 1
ATOM 936 C CA . THR A 1 121 ? -7.523 7.238 -0.985 1 95.06 121 THR A CA 1
ATOM 937 C C . THR A 1 121 ? -9 6.98 -1.285 1 95.06 121 THR A C 1
ATOM 939 O O . THR A 1 121 ? -9.352 6.562 -2.391 1 95.06 121 THR A O 1
ATOM 942 N N . ASN A 1 122 ? -9.828 7.219 -0.286 1 94 122 ASN A N 1
ATOM 943 C CA . ASN A 1 122 ? -11.266 7.195 -0.516 1 94 122 ASN A CA 1
ATOM 944 C C . ASN A 1 122 ? -11.664 8.086 -1.688 1 94 122 ASN A C 1
ATOM 946 O O . ASN A 1 122 ? -11.156 9.203 -1.821 1 94 122 ASN A O 1
ATOM 950 N N . THR A 1 123 ? -12.555 7.555 -2.49 1 90.75 123 THR A N 1
ATOM 951 C CA . THR A 1 123 ? -12.961 8.266 -3.695 1 90.75 123 THR A CA 1
ATOM 952 C C . THR A 1 123 ? -13.523 9.641 -3.348 1 90.75 123 THR A C 1
ATOM 954 O O . THR A 1 123 ? -13.352 10.594 -4.105 1 90.75 123 THR A O 1
ATOM 957 N N . LYS A 1 124 ? -14.164 9.742 -2.219 1 93.25 124 LYS A N 1
ATOM 958 C CA . LYS A 1 124 ? -14.727 11.008 -1.758 1 93.25 124 LYS A CA 1
ATOM 959 C C . LYS A 1 124 ? -13.641 12.07 -1.595 1 93.25 124 LYS A C 1
ATOM 961 O O . LYS A 1 124 ? -13.914 13.266 -1.688 1 93.25 124 LYS A O 1
ATOM 966 N N . TYR A 1 125 ? -12.375 11.648 -1.418 1 95.12 125 TYR A N 1
ATOM 967 C CA . TYR A 1 125 ? -11.281 12.57 -1.127 1 95.12 125 TYR A CA 1
ATOM 968 C C . TYR A 1 125 ? -10.234 12.547 -2.236 1 95.12 125 TYR A C 1
ATOM 970 O O . TYR A 1 125 ? -9.125 13.047 -2.061 1 95.12 125 TYR A O 1
ATOM 978 N N . SER A 1 126 ? -10.539 11.906 -3.379 1 93 126 SER A N 1
ATOM 979 C CA . SER A 1 126 ? -9.555 11.695 -4.438 1 93 126 SER A CA 1
ATOM 980 C C . SER A 1 126 ? -9.078 13.016 -5.027 1 93 126 SER A C 1
ATOM 982 O O . SER A 1 126 ? -7.961 13.102 -5.539 1 93 126 SER A O 1
ATOM 984 N N . PHE A 1 127 ? -9.891 14.102 -4.93 1 92.81 127 PHE A N 1
ATOM 985 C CA . PHE A 1 127 ? -9.555 15.406 -5.496 1 92.81 127 PHE A CA 1
ATOM 986 C C . PHE A 1 127 ? -8.969 16.312 -4.426 1 92.81 127 PHE A C 1
ATOM 988 O O . PHE A 1 127 ? -8.547 17.438 -4.727 1 92.81 127 PHE A O 1
ATOM 995 N N . LEU A 1 128 ? -8.984 15.875 -3.23 1 96 128 LEU A N 1
ATOM 996 C CA . LEU A 1 128 ? -8.695 16.719 -2.072 1 96 128 LEU A CA 1
ATOM 997 C C . LEU A 1 128 ? -7.191 16.797 -1.819 1 96 128 LEU A C 1
ATOM 999 O O . LEU A 1 128 ? -6.504 15.773 -1.826 1 96 128 LEU A O 1
ATOM 1003 N N . SER A 1 129 ? -6.684 17.953 -1.713 1 95.62 129 SER A N 1
ATOM 1004 C CA . SER A 1 129 ? -5.305 18.219 -1.313 1 95.62 129 SER A CA 1
ATOM 1005 C C . SER A 1 129 ? -5.219 19.453 -0.431 1 95.62 129 SER A C 1
ATOM 1007 O O . SER A 1 129 ? -6.129 20.297 -0.433 1 95.62 129 SER A O 1
ATOM 1009 N N . SER A 1 130 ? -4.148 19.547 0.298 1 96.5 130 SER A N 1
ATOM 1010 C CA . SER A 1 130 ? -3.949 20.719 1.134 1 96.5 130 SER A CA 1
ATOM 1011 C C . SER A 1 130 ? -3.885 22 0.292 1 96.5 130 SER A C 1
ATOM 1013 O O . SER A 1 130 ? -4.395 23.047 0.699 1 96.5 130 SER A O 1
ATOM 1015 N N . SER A 1 131 ? -3.209 21.922 -0.861 1 94.69 131 SER A N 1
ATOM 1016 C CA . SER A 1 131 ? -3.109 23.078 -1.75 1 94.69 131 SER A CA 1
ATOM 1017 C C . SER A 1 131 ? -4.488 23.547 -2.191 1 94.69 131 SER A C 1
ATOM 1019 O O . SER A 1 131 ? -4.762 24.75 -2.191 1 94.69 131 SER A O 1
ATOM 1021 N N . MET A 1 132 ? -5.363 22.641 -2.492 1 95.19 132 MET A N 1
ATOM 1022 C CA . MET A 1 132 ? -6.723 22.984 -2.912 1 95.19 132 MET A CA 1
ATOM 1023 C C . MET A 1 132 ? -7.5 23.625 -1.768 1 95.19 132 MET A C 1
ATOM 1025 O O . MET A 1 132 ? -8.234 24.594 -1.976 1 95.19 132 MET A O 1
ATOM 1029 N N . VAL A 1 133 ? -7.383 23.078 -0.587 1 97.38 133 VAL A N 1
ATOM 1030 C CA . VAL A 1 133 ? -8.055 23.609 0.593 1 97.38 133 VAL A CA 1
ATOM 1031 C C . VAL A 1 133 ? -7.664 25.078 0.8 1 97.38 133 VAL A C 1
ATOM 1033 O O . VAL A 1 133 ? -8.523 25.938 0.984 1 97.38 133 VAL A O 1
ATOM 1036 N N . LYS A 1 134 ? -6.391 25.359 0.732 1 96.75 134 LYS A N 1
ATOM 1037 C CA . LYS A 1 134 ? -5.898 26.734 0.917 1 96.75 134 LYS A CA 1
ATOM 1038 C C . LYS A 1 134 ? -6.414 27.656 -0.179 1 96.75 134 LYS A C 1
ATOM 1040 O O . LYS A 1 134 ? -6.809 28.797 0.095 1 96.75 134 LYS A O 1
ATOM 1045 N N . GLU A 1 135 ? -6.395 27.156 -1.387 1 96.19 135 GLU A N 1
ATOM 1046 C CA . GLU A 1 135 ? -6.871 27.953 -2.514 1 96.19 135 GLU A CA 1
ATOM 1047 C C . GLU A 1 135 ? -8.344 28.328 -2.344 1 96.19 135 GLU A C 1
ATOM 1049 O O . GLU A 1 135 ? -8.719 29.484 -2.514 1 96.19 135 GLU A O 1
ATOM 1054 N N . VAL A 1 136 ? -9.156 27.344 -2.043 1 97.06 136 VAL A N 1
ATOM 1055 C CA . VAL A 1 136 ? -10.586 27.562 -1.851 1 97.06 136 VAL A CA 1
ATOM 1056 C C . VAL A 1 136 ? -10.805 28.547 -0.705 1 97.06 136 VAL A C 1
ATOM 1058 O O . VAL A 1 136 ? -11.602 29.484 -0.823 1 97.06 136 VAL A O 1
ATOM 1061 N N . ALA A 1 137 ? -10.109 28.375 0.349 1 96.94 137 ALA A N 1
ATOM 1062 C CA . ALA A 1 137 ? -10.25 29.234 1.523 1 96.94 137 ALA A CA 1
ATOM 1063 C C . ALA A 1 137 ? -9.812 30.656 1.216 1 96.94 137 ALA A C 1
ATOM 1065 O O . ALA A 1 137 ? -10.43 31.625 1.688 1 96.94 137 ALA A O 1
ATOM 1066 N N . GLN A 1 138 ? -8.719 30.734 0.461 1 95.81 138 GLN A N 1
ATOM 1067 C CA . GLN A 1 138 ? -8.18 32.031 0.089 1 95.81 138 GLN A CA 1
ATOM 1068 C C . GLN A 1 138 ? -9.242 32.906 -0.609 1 95.81 138 GLN A C 1
ATOM 1070 O O . GLN A 1 138 ? -9.273 34.125 -0.447 1 95.81 138 GLN A O 1
ATOM 1075 N N . TYR A 1 139 ? -10.117 32.281 -1.349 1 96.19 139 TYR A N 1
ATOM 1076 C CA . TYR A 1 139 ? -11.164 32.969 -2.076 1 96.19 139 TYR A CA 1
ATOM 1077 C C . TYR A 1 139 ? -12.484 32.938 -1.311 1 96.19 139 TYR A C 1
ATOM 1079 O O . TYR A 1 139 ? -13.555 33.062 -1.902 1 96.19 139 TYR A O 1
ATOM 1087 N N . GLN A 1 140 ? -12.383 32.562 -0.081 1 94.75 140 GLN A N 1
ATOM 1088 C CA . GLN A 1 140 ? -13.492 32.594 0.872 1 94.75 140 GLN A CA 1
ATOM 1089 C C . GLN A 1 140 ? -14.508 31.5 0.562 1 94.75 140 GLN A C 1
ATOM 1091 O O . GLN A 1 140 ? -15.695 31.656 0.852 1 94.75 140 GLN A O 1
ATOM 1096 N N . GLY A 1 141 ? -13.984 30.516 -0.129 1 95.88 141 GLY A N 1
ATOM 1097 C CA . GLY A 1 141 ? -14.828 29.359 -0.34 1 95.88 141 GLY A CA 1
ATOM 1098 C C . GLY A 1 141 ? -15.039 28.531 0.919 1 95.88 141 GLY A C 1
ATOM 1099 O O . GLY A 1 141 ? -14.242 28.609 1.856 1 95.88 141 GLY A O 1
ATOM 1100 N N . ASP A 1 142 ? -16.125 27.781 0.949 1 97.19 142 ASP A N 1
ATOM 1101 C CA . ASP A 1 142 ? -16.469 26.922 2.074 1 97.19 142 ASP A CA 1
ATOM 1102 C C . ASP A 1 142 ? -15.633 25.641 2.043 1 97.19 142 ASP A C 1
ATOM 1104 O O . ASP A 1 142 ? -15.727 24.859 1.098 1 97.19 142 ASP A O 1
ATOM 1108 N N . ILE A 1 143 ? -14.852 25.375 3.088 1 98 143 ILE A N 1
ATOM 1109 C CA . ILE A 1 143 ? -14.016 24.172 3.127 1 98 143 ILE A CA 1
ATOM 1110 C C . ILE A 1 143 ? -14.453 23.266 4.273 1 98 143 ILE A C 1
ATOM 1112 O O . ILE A 1 143 ? -13.719 22.375 4.676 1 98 143 ILE A O 1
ATOM 1116 N N . SER A 1 144 ? -15.641 23.391 4.82 1 98 144 SER A N 1
ATOM 1117 C CA . SER A 1 144 ? -16.094 22.734 6.031 1 98 144 SER A CA 1
ATOM 1118 C C . SER A 1 144 ? -16.234 21.219 5.816 1 98 144 SER A C 1
ATOM 1120 O O . SER A 1 144 ? -16.125 20.453 6.77 1 98 144 SER A O 1
ATOM 1122 N N . GLU A 1 145 ? -16.422 20.812 4.602 1 97.25 145 GLU A N 1
ATOM 1123 C CA . GLU A 1 145 ? -16.578 19.375 4.312 1 97.25 145 GLU A CA 1
ATOM 1124 C C . GLU A 1 145 ? -15.242 18.75 3.914 1 97.25 145 GLU A C 1
ATOM 1126 O O . GLU A 1 145 ? -15.156 17.531 3.736 1 97.25 145 GLU A O 1
ATOM 1131 N N . LEU A 1 146 ? -14.203 19.547 3.812 1 98.06 146 LEU A N 1
ATOM 1132 C CA . LEU A 1 146 ? -12.938 19.078 3.262 1 98.06 146 LEU A CA 1
ATOM 1133 C C . LEU A 1 146 ? -11.922 18.828 4.371 1 98.06 146 LEU A C 1
ATOM 1135 O O . LEU A 1 146 ? -10.977 18.062 4.191 1 98.06 146 LEU A O 1
ATOM 1139 N N . VAL A 1 147 ? -12.156 19.547 5.5 1 98.81 147 VAL A N 1
ATOM 1140 C CA . VAL A 1 147 ? -11.234 19.438 6.629 1 98.81 147 VAL A CA 1
ATOM 1141 C C . VAL A 1 147 ? -12.031 19.281 7.922 1 98.81 147 VAL A C 1
ATOM 1143 O O . VAL A 1 147 ? -13.211 19.609 7.98 1 98.81 147 VAL A O 1
ATOM 1146 N N . PRO A 1 148 ? -11.359 18.672 8.922 1 98.62 148 PRO A N 1
ATOM 1147 C CA . PRO A 1 148 ? -12.016 18.656 10.227 1 98.62 148 PRO A CA 1
ATOM 1148 C C . PRO A 1 148 ? -12.359 20.062 10.734 1 98.62 148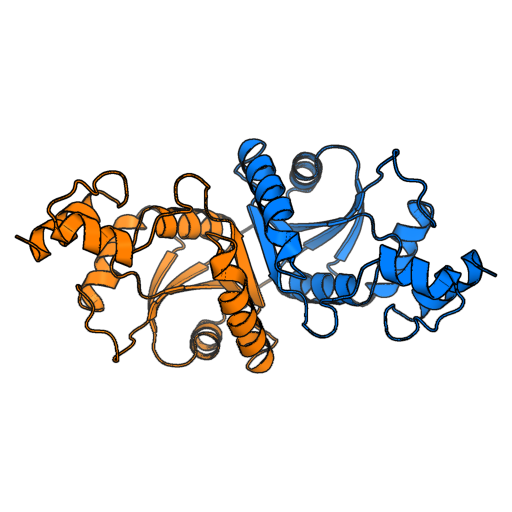 PRO A C 1
ATOM 1150 O O . PRO A 1 148 ? -11.711 21.031 10.352 1 98.62 148 PRO A O 1
ATOM 1153 N N . GLU A 1 149 ? -13.297 20.109 11.625 1 98.31 149 GLU A N 1
ATOM 1154 C CA . GLU A 1 149 ? -13.852 21.375 12.094 1 98.31 149 GLU A CA 1
ATOM 1155 C C . GLU A 1 149 ? -12.766 22.281 12.664 1 98.31 149 GLU A C 1
ATOM 1157 O O . GLU A 1 149 ? -12.688 23.469 12.328 1 98.31 149 GLU A O 1
ATOM 1162 N N . ILE A 1 150 ? -11.93 21.766 13.484 1 98.44 150 ILE A N 1
ATOM 1163 C CA . ILE A 1 150 ? -10.906 22.578 14.141 1 98.44 150 ILE A CA 1
ATOM 1164 C C . ILE A 1 150 ? -9.93 23.125 13.109 1 98.44 150 ILE A C 1
ATOM 1166 O O . ILE A 1 150 ? -9.422 24.234 13.242 1 98.44 150 ILE A O 1
ATOM 1170 N N . VAL A 1 151 ? -9.648 22.375 12.117 1 98.75 151 VAL A N 1
ATOM 1171 C CA . VAL A 1 151 ? -8.758 22.797 11.039 1 98.75 151 VAL A CA 1
ATOM 1172 C C . VAL A 1 151 ? -9.414 23.922 10.234 1 98.75 151 VAL A C 1
ATOM 1174 O O . VAL A 1 151 ? -8.766 24.906 9.867 1 98.75 151 VAL A O 1
ATOM 1177 N N . ASN A 1 152 ? -10.703 23.719 9.922 1 98.56 152 ASN A N 1
ATOM 1178 C CA . ASN A 1 152 ? -11.461 24.766 9.242 1 98.56 152 ASN A CA 1
ATOM 1179 C C . ASN A 1 152 ? -11.344 26.109 9.969 1 98.56 152 ASN A C 1
ATOM 1181 O O . ASN A 1 152 ? -11.07 27.125 9.344 1 98.56 152 ASN A O 1
ATOM 1185 N N . GLU A 1 153 ? -11.531 26.047 11.234 1 98 153 GLU A N 1
ATOM 1186 C CA . GLU A 1 153 ? -11.445 27.266 12.055 1 98 153 GLU A CA 1
ATOM 1187 C C . GLU A 1 153 ? -10.062 27.906 11.93 1 98 153 GLU A C 1
ATOM 1189 O O . GLU A 1 153 ? -9.953 29.125 11.766 1 98 153 GLU A O 1
ATOM 1194 N N . GLN A 1 154 ? -9.023 27.109 11.977 1 98.12 154 GLN A N 1
ATOM 1195 C CA . GLN A 1 154 ? -7.66 27.609 11.922 1 98.12 154 GLN A CA 1
ATOM 1196 C C . GLN A 1 154 ? -7.344 28.188 10.547 1 98.12 154 GLN A C 1
ATOM 1198 O O . GLN A 1 154 ? -6.672 29.219 10.438 1 98.12 154 GLN A O 1
ATOM 1203 N N . VAL A 1 155 ? -7.766 27.516 9.477 1 98.19 155 VAL A N 1
ATOM 1204 C CA . VAL A 1 155 ? -7.52 27.984 8.117 1 98.19 155 VAL A CA 1
ATOM 1205 C C . VAL A 1 155 ? -8.219 29.312 7.887 1 98.19 155 VAL A C 1
ATOM 1207 O O . VAL A 1 155 ? -7.625 30.266 7.355 1 98.19 155 VAL A O 1
ATOM 1210 N N . GLN A 1 156 ? -9.492 29.406 8.328 1 96.31 156 GLN A N 1
ATOM 1211 C CA . GLN A 1 156 ? -10.25 30.641 8.156 1 96.31 156 GLN A CA 1
ATOM 1212 C C . GLN A 1 156 ? -9.578 31.797 8.891 1 96.31 156 GLN A C 1
ATOM 1214 O O . GLN A 1 156 ? -9.586 32.938 8.406 1 96.31 156 GLN A O 1
ATOM 1219 N N . ALA A 1 157 ? -9.039 31.516 10.008 1 96.38 157 ALA A N 1
ATOM 1220 C CA . ALA A 1 157 ? -8.383 32.531 10.812 1 96.38 157 ALA A CA 1
ATOM 1221 C C . ALA A 1 157 ? -7.156 33.094 10.094 1 96.38 157 ALA A C 1
ATOM 1223 O O . ALA A 1 157 ? -6.766 34.25 10.32 1 96.38 157 ALA A O 1
ATOM 1224 N N . LYS A 1 158 ? -6.535 32.281 9.18 1 95.94 158 LYS A N 1
ATOM 1225 C CA . LYS A 1 158 ? -5.348 32.719 8.445 1 95.94 158 LYS A CA 1
ATOM 1226 C C . LYS A 1 158 ? -5.723 33.625 7.289 1 95.94 158 LYS A C 1
ATOM 1228 O O . LYS A 1 158 ? -4.887 34.406 6.797 1 95.94 158 LYS A O 1
ATOM 1233 N N . PHE A 1 159 ? -6.844 33.562 6.754 1 91.75 159 PHE A N 1
ATOM 1234 C CA . PHE A 1 159 ? -7.227 34.312 5.574 1 91.75 159 PHE A CA 1
ATOM 1235 C C . PHE A 1 159 ? -8.195 35.438 5.945 1 91.75 159 PHE A C 1
ATOM 1237 O O . PHE A 1 159 ? -8.562 36.25 5.098 1 91.75 159 PHE A O 1
ATOM 1244 N N . LYS A 1 160 ? -8.625 35.531 7.117 1 81.94 160 LYS A N 1
ATOM 1245 C CA . LYS A 1 160 ? -9.336 36.719 7.566 1 81.94 160 LYS A CA 1
ATOM 1246 C C . LYS A 1 160 ? -8.367 37.875 7.836 1 81.94 160 LYS A C 1
ATOM 1248 O O . LYS A 1 160 ? -7.211 37.625 8.203 1 81.94 160 LYS A 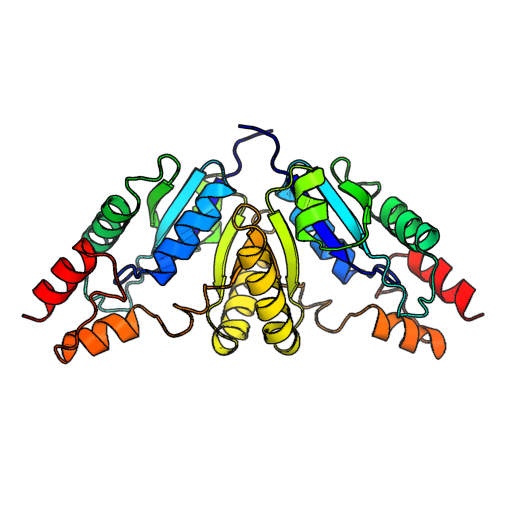O 1
ATOM 1253 N N . MET B 1 1 ? -1.262 -7.441 21.656 1 55.25 1 MET B N 1
ATOM 1254 C CA . MET B 1 1 ? -1.932 -7.172 20.391 1 55.25 1 MET B CA 1
ATOM 1255 C C . MET B 1 1 ? -1.842 -8.383 19.469 1 55.25 1 MET B C 1
ATOM 1257 O O . MET B 1 1 ? -0.892 -9.164 19.547 1 55.25 1 MET B O 1
ATOM 1261 N N . GLY B 1 2 ? -2.971 -8.859 18.953 1 71.62 2 GLY B N 1
ATOM 1262 C CA . GLY B 1 2 ? -3.033 -10.117 18.234 1 71.62 2 GLY B CA 1
ATOM 1263 C C . GLY B 1 2 ? -2.146 -10.141 17 1 71.62 2 GLY B C 1
ATOM 1264 O O . GLY B 1 2 ? -1.628 -9.102 16.578 1 71.62 2 GLY B O 1
ATOM 1265 N N . ASP B 1 3 ? -1.704 -11.242 16.422 1 87.19 3 ASP B N 1
ATOM 1266 C CA . ASP B 1 3 ? -0.907 -11.43 15.219 1 87.19 3 ASP B CA 1
ATOM 1267 C C . ASP B 1 3 ? -1.447 -10.586 14.07 1 87.19 3 ASP B C 1
ATOM 1269 O O . ASP B 1 3 ? -2.662 -10.461 13.898 1 87.19 3 ASP B O 1
ATOM 1273 N N . LYS B 1 4 ? -0.569 -9.875 13.43 1 93.69 4 LYS B N 1
ATOM 1274 C CA . LYS B 1 4 ? -0.94 -9.195 12.188 1 93.69 4 LYS B CA 1
ATOM 1275 C C . LYS B 1 4 ? -0.924 -10.164 11.008 1 93.69 4 LYS B C 1
ATOM 1277 O O . LYS B 1 4 ? 0.136 -10.656 10.609 1 93.69 4 LYS B O 1
ATOM 1282 N N . ILE B 1 5 ? -2.09 -10.406 10.5 1 97.56 5 ILE B N 1
ATOM 1283 C CA . ILE B 1 5 ? -2.264 -11.391 9.438 1 97.56 5 ILE B CA 1
ATOM 1284 C C . ILE B 1 5 ? -2.646 -10.68 8.133 1 97.56 5 ILE B C 1
ATOM 1286 O O . ILE B 1 5 ? -3.482 -9.773 8.141 1 97.56 5 ILE B O 1
ATOM 1290 N N . ALA B 1 6 ? -2.012 -11.039 7.055 1 98.44 6 ALA B N 1
ATOM 1291 C CA . ALA B 1 6 ? -2.34 -10.492 5.742 1 98.44 6 ALA B CA 1
ATOM 1292 C C . ALA B 1 6 ? -2.543 -11.602 4.715 1 98.44 6 ALA B C 1
ATOM 1294 O O . ALA B 1 6 ? -2.111 -12.742 4.93 1 98.44 6 ALA B O 1
ATOM 1295 N N . VAL B 1 7 ? -3.23 -11.227 3.65 1 98.69 7 VAL B N 1
ATOM 1296 C CA . VAL B 1 7 ? -3.467 -12.125 2.523 1 98.69 7 VAL B CA 1
ATOM 1297 C C . VAL B 1 7 ? -2.891 -11.516 1.248 1 98.69 7 VAL B C 1
ATOM 1299 O O . VAL B 1 7 ? -3.041 -10.32 1.003 1 98.69 7 VAL B O 1
ATOM 1302 N N . ILE B 1 8 ? -2.203 -12.289 0.497 1 98.81 8 ILE B N 1
ATOM 1303 C CA . ILE B 1 8 ? -1.824 -11.953 -0.871 1 98.81 8 ILE B CA 1
ATOM 1304 C C . ILE B 1 8 ? -2.564 -12.859 -1.85 1 98.81 8 ILE B C 1
ATOM 1306 O O . ILE B 1 8 ? -2.186 -14.023 -2.035 1 98.81 8 ILE B O 1
ATOM 1310 N N . PRO B 1 9 ? -3.572 -12.305 -2.459 1 98 9 PRO B N 1
ATOM 1311 C CA . PRO B 1 9 ? -4.332 -13.117 -3.412 1 98 9 PRO B CA 1
ATOM 1312 C C . PRO B 1 9 ? -3.752 -13.07 -4.824 1 98 9 PRO B C 1
ATOM 1314 O O . PRO B 1 9 ? -3.117 -12.078 -5.199 1 98 9 PRO B O 1
ATOM 1317 N N . GLY B 1 10 ? -3.92 -14.109 -5.547 1 96.38 10 GLY B N 1
ATOM 1318 C CA . GLY B 1 10 ? -3.514 -14.133 -6.945 1 96.38 10 GLY B CA 1
ATOM 1319 C C . GLY B 1 10 ? -3.816 -15.445 -7.637 1 96.38 10 GLY B C 1
ATOM 1320 O O . GLY B 1 10 ? -4.18 -16.422 -6.984 1 96.38 10 GLY B O 1
ATOM 1321 N N . THR B 1 11 ? -3.752 -15.375 -8.977 1 95.88 11 THR B N 1
ATOM 1322 C CA . THR B 1 11 ? -3.889 -16.594 -9.758 1 95.88 11 THR B CA 1
ATOM 1323 C C . THR B 1 11 ? -2.58 -17.391 -9.766 1 95.88 11 THR B C 1
ATOM 1325 O O . THR B 1 11 ? -2.588 -18.609 -9.648 1 95.88 11 THR B O 1
ATOM 1328 N N . PHE B 1 12 ? -1.418 -16.719 -9.945 1 97.5 12 PHE B N 1
ATOM 1329 C CA . PHE B 1 12 ? -0.081 -17.297 -9.891 1 97.5 12 PHE B CA 1
ATOM 1330 C C . PHE B 1 12 ? 0.068 -18.422 -10.898 1 97.5 12 PHE B C 1
ATOM 1332 O O . PHE B 1 12 ? 0.489 -19.531 -10.555 1 97.5 12 PHE B O 1
ATOM 1339 N N . ASP B 1 13 ? -0.169 -18.078 -12.172 1 97.12 13 ASP B N 1
ATOM 1340 C CA . ASP B 1 13 ? -0.153 -19.094 -13.227 1 97.12 13 ASP B CA 1
ATOM 1341 C C . ASP B 1 13 ? 0.861 -18.734 -14.312 1 97.12 13 ASP B C 1
ATOM 1343 O O . ASP B 1 13 ? 0.487 -18.484 -15.461 1 97.12 13 ASP B O 1
ATOM 1347 N N . PRO B 1 14 ? 2.049 -18.797 -14.047 1 97.88 14 PRO B N 1
ATOM 1348 C CA . PRO B 1 14 ? 2.668 -19.266 -12.797 1 97.88 14 PRO B CA 1
ATOM 1349 C C . PRO B 1 14 ? 3.107 -18.109 -11.898 1 97.88 14 PRO B C 1
ATOM 1351 O O . PRO B 1 14 ? 2.984 -16.938 -12.273 1 97.88 14 PRO B O 1
ATOM 1354 N N . ILE B 1 15 ? 3.596 -18.453 -10.695 1 98.69 15 ILE B N 1
ATOM 1355 C CA . ILE B 1 15 ? 4.262 -17.469 -9.844 1 98.69 15 ILE B CA 1
ATOM 1356 C C . ILE B 1 15 ? 5.535 -16.969 -10.516 1 98.69 15 ILE B C 1
ATOM 1358 O O . ILE B 1 15 ? 6.27 -17.75 -11.125 1 98.69 15 ILE B O 1
ATOM 1362 N N . THR B 1 16 ? 5.809 -15.719 -10.492 1 98.69 16 THR B N 1
ATOM 1363 C CA . THR B 1 16 ? 6.973 -15.086 -11.102 1 98.69 16 THR B CA 1
ATOM 1364 C C . THR B 1 16 ? 7.91 -14.523 -10.039 1 98.69 16 THR B C 1
ATOM 1366 O O . THR B 1 16 ? 7.578 -14.531 -8.852 1 98.69 16 THR B O 1
ATOM 1369 N N . ASN B 1 17 ? 9.078 -14.031 -10.461 1 98.62 17 ASN B N 1
ATOM 1370 C CA . ASN B 1 17 ? 9.984 -13.359 -9.539 1 98.62 17 ASN B CA 1
ATOM 1371 C C . ASN B 1 17 ? 9.375 -12.07 -8.992 1 98.62 17 ASN B C 1
ATOM 1373 O O . ASN B 1 17 ? 9.711 -11.648 -7.883 1 98.62 17 ASN B O 1
ATOM 1377 N N . GLY B 1 18 ? 8.492 -11.438 -9.781 1 97.94 18 GLY B N 1
ATOM 1378 C CA . GLY B 1 18 ? 7.766 -10.273 -9.289 1 97.94 18 GLY B CA 1
ATOM 1379 C C . GLY B 1 18 ? 6.859 -10.586 -8.117 1 97.94 18 GLY B C 1
ATOM 1380 O O . GLY B 1 18 ? 6.852 -9.859 -7.121 1 97.94 18 GLY B O 1
ATOM 1381 N N . HIS B 1 19 ? 6.105 -11.68 -8.258 1 98.56 19 HIS B N 1
ATOM 1382 C CA . HIS B 1 19 ? 5.266 -12.125 -7.152 1 98.56 19 HIS B CA 1
ATOM 1383 C C . HIS B 1 19 ? 6.102 -12.438 -5.914 1 98.56 19 HIS B C 1
ATOM 1385 O O . HIS B 1 19 ? 5.754 -12.016 -4.805 1 98.56 19 HIS B O 1
ATOM 1391 N N . LEU B 1 20 ? 7.133 -13.188 -6.113 1 98.75 20 LEU B N 1
ATOM 1392 C CA . LEU B 1 20 ? 7.984 -13.617 -5.008 1 98.75 20 LEU B CA 1
ATOM 1393 C C . LEU B 1 20 ? 8.57 -12.422 -4.27 1 98.75 20 LEU B C 1
ATOM 1395 O O . LEU B 1 20 ? 8.625 -12.406 -3.037 1 98.75 20 LEU B O 1
ATOM 1399 N N . ASP B 1 21 ? 8.992 -11.461 -5.055 1 98.06 21 ASP B N 1
ATOM 1400 C CA . ASP B 1 21 ? 9.531 -10.234 -4.473 1 98.06 21 ASP B CA 1
ATOM 1401 C C . ASP B 1 21 ? 8.508 -9.586 -3.543 1 98.06 21 ASP B C 1
ATOM 1403 O O . ASP B 1 21 ? 8.844 -9.188 -2.424 1 98.06 21 ASP B O 1
ATOM 1407 N N . ILE B 1 22 ? 7.242 -9.484 -3.906 1 98.12 22 ILE B N 1
ATOM 1408 C CA . ILE B 1 22 ? 6.168 -8.891 -3.121 1 98.12 22 ILE B CA 1
ATOM 1409 C C . ILE B 1 22 ? 5.918 -9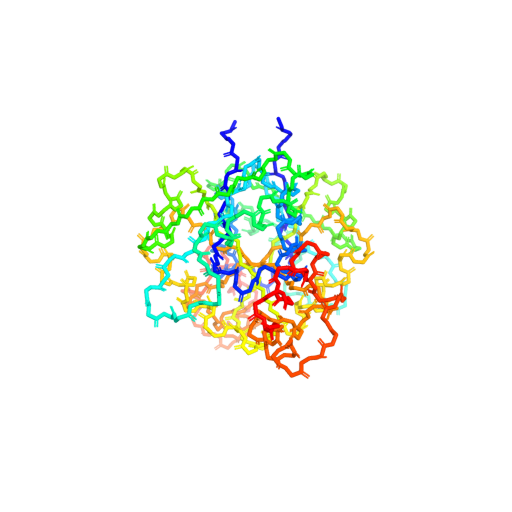.727 -1.868 1 98.12 22 ILE B C 1
ATOM 1411 O O . ILE B 1 22 ? 5.777 -9.18 -0.77 1 98.12 22 ILE B O 1
ATOM 1415 N N . ILE B 1 23 ? 5.875 -11 -2.008 1 98.75 23 ILE B N 1
ATOM 1416 C CA . ILE B 1 23 ? 5.621 -11.914 -0.901 1 98.75 23 ILE B CA 1
ATOM 1417 C C . ILE B 1 23 ? 6.723 -11.773 0.148 1 98.75 23 ILE B C 1
ATOM 1419 O O . ILE B 1 23 ? 6.438 -11.648 1.343 1 98.75 23 ILE B O 1
ATOM 1423 N N . GLU B 1 24 ? 7.957 -11.75 -0.307 1 98.38 24 GLU B N 1
ATOM 1424 C CA . GLU B 1 24 ? 9.094 -11.648 0.602 1 98.38 24 GLU B CA 1
ATOM 1425 C C . GLU B 1 24 ? 9.07 -10.336 1.375 1 98.38 24 GLU B C 1
ATOM 1427 O O . GLU B 1 24 ? 9.344 -10.305 2.576 1 98.38 24 GLU B O 1
ATOM 1432 N N . ARG B 1 25 ? 8.742 -9.297 0.706 1 97.12 25 ARG B N 1
ATOM 1433 C CA . ARG B 1 25 ? 8.695 -7.98 1.333 1 97.12 25 ARG B CA 1
ATOM 1434 C C . ARG B 1 25 ? 7.531 -7.879 2.314 1 97.12 25 ARG B C 1
ATOM 1436 O O . ARG B 1 25 ? 7.688 -7.359 3.42 1 97.12 25 ARG B O 1
ATOM 1443 N N . ALA B 1 26 ? 6.379 -8.391 1.943 1 97.75 26 ALA B N 1
ATOM 1444 C CA . ALA B 1 26 ? 5.223 -8.406 2.836 1 97.75 26 ALA B CA 1
ATOM 1445 C C . ALA B 1 26 ? 5.48 -9.281 4.055 1 97.75 26 ALA B C 1
ATOM 1447 O O . ALA B 1 26 ? 5.043 -8.961 5.164 1 97.75 26 ALA B O 1
ATOM 1448 N N . ALA B 1 27 ? 6.207 -10.383 3.898 1 97.38 27 ALA B N 1
ATOM 1449 C CA . ALA B 1 27 ? 6.48 -11.344 4.965 1 97.38 27 ALA B CA 1
ATOM 1450 C C . ALA B 1 27 ? 7.32 -10.711 6.07 1 97.38 27 ALA B C 1
ATOM 1452 O O . ALA B 1 27 ? 7.301 -11.172 7.215 1 97.38 27 ALA B O 1
ATOM 1453 N N . LYS B 1 28 ? 8.039 -9.656 5.727 1 94.5 28 LYS B N 1
ATOM 1454 C CA . LYS B 1 28 ? 8.852 -8.961 6.719 1 94.5 28 LYS B CA 1
ATOM 1455 C C . LYS B 1 28 ? 7.988 -8.102 7.633 1 94.5 28 LYS B C 1
ATOM 1457 O O . LYS B 1 28 ? 8.422 -7.719 8.719 1 94.5 28 LYS B O 1
ATOM 1462 N N . ILE B 1 29 ? 6.816 -7.809 7.215 1 94.19 29 ILE B N 1
ATOM 1463 C CA . ILE B 1 29 ? 5.984 -6.82 7.895 1 94.19 29 ILE B CA 1
ATOM 1464 C C . ILE B 1 29 ? 4.902 -7.531 8.703 1 94.19 29 ILE B C 1
ATOM 1466 O O . ILE B 1 29 ? 4.609 -7.141 9.836 1 94.19 29 ILE B O 1
ATOM 1470 N N . PHE B 1 30 ? 4.348 -8.586 8.203 1 96.5 30 PHE B N 1
ATOM 1471 C CA . PHE B 1 30 ? 3.221 -9.266 8.828 1 96.5 30 PHE B CA 1
ATOM 1472 C C . PHE B 1 30 ? 3.68 -10.523 9.555 1 96.5 30 PHE B C 1
ATOM 1474 O O . PHE B 1 30 ? 4.645 -11.172 9.133 1 96.5 30 PHE B O 1
ATOM 1481 N N . ASP B 1 31 ? 2.975 -10.891 10.586 1 97.25 31 ASP B N 1
ATOM 1482 C CA . ASP B 1 31 ? 3.316 -12.07 11.375 1 97.25 31 ASP B CA 1
ATOM 1483 C C . ASP B 1 31 ? 2.961 -13.352 10.633 1 97.25 31 ASP B C 1
ATOM 1485 O O . ASP B 1 31 ? 3.664 -14.359 10.75 1 97.25 31 ASP B O 1
ATOM 1489 N N . VAL B 1 32 ? 1.884 -13.32 9.945 1 98.12 32 VAL B N 1
ATOM 1490 C CA . VAL B 1 32 ? 1.424 -14.43 9.117 1 98.12 32 VAL B CA 1
ATOM 1491 C C . VAL B 1 32 ? 0.956 -13.906 7.766 1 98.12 32 VAL B C 1
ATOM 1493 O O . VAL B 1 32 ? 0.215 -12.922 7.695 1 98.12 32 VAL B O 1
ATOM 1496 N N . LEU B 1 33 ? 1.433 -14.523 6.785 1 98.62 33 LEU B N 1
ATOM 1497 C CA . LEU B 1 33 ? 1.054 -14.148 5.426 1 98.62 33 LEU B CA 1
ATOM 1498 C C . LEU B 1 33 ? 0.444 -15.336 4.688 1 98.62 33 LEU B C 1
ATOM 1500 O O . LEU B 1 33 ? 1.108 -16.359 4.484 1 98.62 33 LEU B O 1
ATOM 1504 N N . TYR B 1 34 ? -0.804 -15.242 4.305 1 98.81 34 TYR B N 1
ATOM 1505 C CA . TYR B 1 34 ? -1.447 -16.25 3.465 1 98.81 34 TYR B CA 1
ATOM 1506 C C . TYR B 1 34 ? -1.336 -15.875 1.991 1 98.81 34 TYR B C 1
ATOM 1508 O O . TYR B 1 34 ? -1.85 -14.836 1.566 1 98.81 34 TYR B O 1
ATOM 1516 N N . VAL B 1 35 ? -0.639 -16.625 1.271 1 98.88 35 VAL B N 1
ATOM 1517 C CA . VAL B 1 35 ? -0.719 -16.531 -0.183 1 98.88 35 VAL B CA 1
ATOM 1518 C C . VAL B 1 35 ? -1.896 -17.375 -0.687 1 98.88 35 VAL B C 1
ATOM 1520 O O . VAL B 1 35 ? -1.859 -18.594 -0.636 1 98.88 35 VAL B O 1
ATOM 1523 N N . SER B 1 36 ? -2.914 -16.703 -1.159 1 98.31 36 SER B N 1
ATOM 1524 C CA . SER B 1 36 ? -4.168 -17.359 -1.51 1 98.31 36 SER B CA 1
ATOM 1525 C C . SER B 1 36 ? -4.309 -17.516 -3.02 1 98.31 36 SER B C 1
ATOM 1527 O O . SER B 1 36 ? -4.434 -16.516 -3.746 1 98.31 36 SER B O 1
ATOM 1529 N N . VAL B 1 37 ? -4.363 -18.703 -3.463 1 98.06 37 VAL B N 1
ATOM 1530 C CA . VAL B 1 37 ? -4.473 -19.016 -4.887 1 98.06 37 VAL B CA 1
ATOM 1531 C C . VAL B 1 37 ? -5.941 -19.078 -5.289 1 98.06 37 VAL B C 1
ATOM 1533 O O . VAL B 1 37 ? -6.691 -19.938 -4.809 1 98.06 37 VAL B O 1
ATOM 1536 N N . LEU B 1 38 ? -6.258 -18.109 -6.152 1 94.31 38 LEU B N 1
ATOM 1537 C CA . LEU B 1 38 ? -7.656 -17.969 -6.559 1 94.31 38 LEU B CA 1
ATOM 1538 C C . LEU B 1 38 ? -8.008 -19 -7.637 1 94.31 38 LEU B C 1
ATOM 1540 O O . LEU B 1 38 ? -7.211 -19.25 -8.547 1 94.31 38 LEU B O 1
ATOM 1544 N N . ASN B 1 39 ? -9.047 -19.609 -7.426 1 86.38 39 ASN B N 1
ATOM 1545 C CA . ASN B 1 39 ? -9.547 -20.562 -8.406 1 86.38 39 ASN B CA 1
ATOM 1546 C C . ASN B 1 39 ? -10.641 -19.953 -9.281 1 86.38 39 ASN B C 1
ATOM 1548 O O . ASN B 1 39 ? -11.805 -19.906 -8.875 1 86.38 39 ASN B O 1
ATOM 1552 N N . ASN B 1 40 ? -10.133 -19.188 -10.32 1 69.31 40 ASN B N 1
ATOM 1553 C CA . ASN B 1 40 ? -11.172 -18.656 -11.211 1 69.31 40 ASN B CA 1
ATOM 1554 C C . ASN B 1 40 ? -11.438 -19.609 -12.375 1 69.31 40 ASN B C 1
ATOM 1556 O O . ASN B 1 40 ? -10.508 -20 -13.086 1 69.31 40 ASN B O 1
ATOM 1560 N N . SER B 1 41 ? -12.602 -20.125 -12.406 1 59.47 41 SER B N 1
ATOM 1561 C CA . SER B 1 41 ? -13.055 -21.156 -13.336 1 59.47 41 SER B CA 1
ATOM 1562 C C . SER B 1 41 ? -13.023 -20.656 -14.773 1 59.47 41 SER B C 1
ATOM 1564 O O . SER B 1 41 ? -13.062 -21.453 -15.711 1 59.47 41 SER B O 1
ATOM 1566 N N . SER B 1 42 ? -13.094 -19.391 -14.93 1 57.94 42 SER B N 1
ATOM 1567 C CA . SER B 1 42 ? -13.344 -18.953 -16.312 1 57.94 42 SER B CA 1
ATOM 1568 C C . SER B 1 42 ? -12.078 -19.062 -17.156 1 57.94 42 SER B C 1
ATOM 1570 O O . SER B 1 42 ? -12.156 -19.172 -18.375 1 57.94 42 SER B O 1
ATOM 1572 N N . LYS B 1 43 ? -10.883 -19.125 -16.531 1 64 43 LYS B N 1
ATOM 1573 C CA . LYS B 1 43 ? -9.648 -19.141 -17.312 1 64 43 LYS B CA 1
ATOM 1574 C C . LYS B 1 43 ? -9.039 -20.547 -17.344 1 64 43 LYS B C 1
ATOM 1576 O O . LYS B 1 43 ? -9.242 -21.344 -16.438 1 64 43 LYS B O 1
ATOM 1581 N N . LYS B 1 44 ? -8.711 -21.062 -18.594 1 79.5 44 LYS B N 1
ATOM 1582 C CA . LYS B 1 44 ? -7.977 -22.312 -18.719 1 79.5 44 LYS B CA 1
ATOM 1583 C C . LYS B 1 44 ? -6.52 -22.141 -18.312 1 79.5 44 LYS B C 1
ATOM 1585 O O . LYS B 1 44 ? -5.652 -21.906 -19.156 1 79.5 44 LYS B O 1
ATOM 1590 N N . PRO B 1 45 ? -6.297 -22.141 -17.016 1 88.88 45 PRO B N 1
ATOM 1591 C CA . PRO B 1 45 ? -4.922 -21.953 -16.547 1 88.88 45 PRO B CA 1
ATOM 1592 C C . PRO B 1 45 ? -3.973 -23.031 -17.078 1 88.88 45 PRO B C 1
ATOM 1594 O O . PRO B 1 45 ? -4.41 -24.141 -17.406 1 88.88 45 PRO B O 1
ATOM 1597 N N . LEU B 1 46 ? -2.715 -22.656 -17.312 1 94.81 46 LEU B N 1
ATOM 1598 C CA . LEU B 1 46 ? -1.673 -23.594 -17.719 1 94.81 46 LEU B CA 1
ATOM 1599 C C . LEU B 1 46 ? -1.467 -24.672 -16.672 1 94.81 46 LEU B C 1
ATOM 1601 O O . LEU B 1 46 ? -1.182 -25.828 -17 1 94.81 46 LEU B O 1
ATOM 1605 N N . PHE B 1 47 ? -1.603 -24.297 -15.391 1 96.75 47 PHE B N 1
ATOM 1606 C CA . PHE B 1 47 ? -1.37 -25.219 -14.273 1 96.75 47 PHE B CA 1
ATOM 1607 C C . PHE B 1 47 ? -2.65 -25.422 -13.477 1 96.75 47 PHE B C 1
ATOM 1609 O O . PHE B 1 47 ? -3.492 -24.531 -13.391 1 96.75 47 PHE B O 1
ATOM 1616 N N . THR B 1 48 ? -2.766 -26.594 -12.883 1 95.62 48 THR B N 1
ATOM 1617 C CA . THR B 1 48 ? -3.855 -26.828 -11.938 1 95.62 48 THR B CA 1
ATOM 1618 C C . THR B 1 48 ? -3.656 -26.016 -10.664 1 95.62 48 THR B C 1
ATOM 1620 O O . THR B 1 48 ? -2.564 -25.516 -10.414 1 95.62 48 THR B O 1
ATOM 1623 N N . ILE B 1 49 ? -4.715 -25.875 -9.883 1 96.25 49 ILE B N 1
ATOM 1624 C CA . ILE B 1 49 ? -4.641 -25.141 -8.633 1 96.25 49 ILE B CA 1
ATOM 1625 C C . ILE B 1 49 ? -3.605 -25.766 -7.711 1 96.25 49 ILE B C 1
ATOM 1627 O O . ILE B 1 49 ? -2.855 -25.062 -7.027 1 96.25 49 ILE B O 1
ATOM 1631 N N . GLU B 1 50 ? -3.551 -27.078 -7.703 1 97.06 50 GLU B N 1
ATOM 1632 C CA . GLU B 1 50 ? -2.6 -27.797 -6.852 1 97.06 50 GLU B CA 1
ATOM 1633 C C . GLU B 1 50 ? -1.163 -27.547 -7.297 1 97.06 50 GLU B C 1
ATOM 1635 O O . GLU B 1 50 ? -0.274 -27.344 -6.465 1 97.06 50 GLU B O 1
ATOM 1640 N N . GLU B 1 51 ? -0.938 -27.562 -8.602 1 97.56 51 GLU B N 1
ATOM 1641 C CA . GLU B 1 51 ? 0.393 -27.281 -9.133 1 97.56 51 GLU B CA 1
ATOM 1642 C C . GLU B 1 51 ? 0.842 -25.875 -8.773 1 97.56 51 GLU B C 1
ATOM 1644 O O . GLU B 1 51 ? 1.996 -25.656 -8.398 1 97.56 51 GLU B O 1
ATOM 1649 N N . ARG B 1 52 ? -0.075 -24.922 -8.938 1 98.12 52 ARG B N 1
ATOM 1650 C CA . ARG B 1 52 ? 0.24 -23.547 -8.609 1 98.12 52 ARG B CA 1
ATOM 1651 C C . ARG B 1 52 ? 0.584 -23.391 -7.133 1 98.12 52 ARG B C 1
ATOM 1653 O O . ARG B 1 52 ? 1.583 -22.75 -6.781 1 98.12 52 ARG B O 1
ATOM 1660 N N . MET B 1 53 ? -0.16 -24.016 -6.258 1 98.62 53 MET B N 1
ATOM 1661 C CA . MET B 1 53 ? 0.104 -23.969 -4.824 1 98.62 53 MET B CA 1
ATOM 1662 C C . MET B 1 53 ? 1.45 -24.594 -4.492 1 98.62 53 MET B C 1
ATOM 1664 O O . MET B 1 53 ? 2.209 -24.062 -3.68 1 98.62 53 MET B O 1
ATOM 1668 N N . GLU B 1 54 ? 1.712 -25.703 -5.078 1 98.69 54 GLU B N 1
ATOM 1669 C CA . GLU B 1 54 ? 2.961 -26.406 -4.809 1 98.69 54 GLU B CA 1
ATOM 1670 C C . GLU B 1 54 ? 4.168 -25.578 -5.227 1 98.69 54 GLU B C 1
ATOM 1672 O O . GLU B 1 54 ? 5.172 -25.516 -4.512 1 98.69 54 GLU B O 1
ATOM 1677 N N . MET B 1 55 ? 4.07 -24.953 -6.426 1 98.81 55 MET B N 1
ATOM 1678 C CA . MET B 1 55 ? 5.152 -24.078 -6.855 1 98.81 55 MET B CA 1
ATOM 1679 C C . MET B 1 55 ? 5.383 -22.953 -5.844 1 98.81 55 MET B C 1
ATOM 1681 O O . MET B 1 55 ? 6.527 -22.641 -5.5 1 98.81 55 MET B O 1
ATOM 1685 N N . ILE B 1 56 ? 4.297 -22.344 -5.305 1 98.94 56 ILE B N 1
ATOM 1686 C CA . ILE B 1 56 ? 4.406 -21.266 -4.34 1 98.94 56 ILE B CA 1
ATOM 1687 C C . ILE B 1 56 ? 5.043 -21.781 -3.051 1 98.94 56 ILE B C 1
ATOM 1689 O O . ILE B 1 56 ? 5.938 -21.141 -2.496 1 98.94 56 ILE B O 1
ATOM 1693 N N . ARG B 1 57 ? 4.586 -22.969 -2.607 1 98.88 57 ARG B N 1
ATOM 1694 C CA . ARG B 1 57 ? 5.148 -23.547 -1.39 1 98.88 57 ARG B CA 1
ATOM 1695 C C . ARG B 1 57 ? 6.652 -23.766 -1.523 1 98.88 57 ARG B C 1
ATOM 1697 O O . ARG B 1 57 ? 7.41 -23.453 -0.602 1 98.88 57 ARG B O 1
ATOM 1704 N N . GLN B 1 58 ? 7.051 -24.25 -2.631 1 98.81 58 GLN B N 1
ATOM 1705 C CA . GLN B 1 58 ? 8.469 -24.531 -2.844 1 98.81 58 GLN B CA 1
ATOM 1706 C C . GLN B 1 58 ? 9.297 -23.25 -2.869 1 98.81 58 GLN B C 1
ATOM 1708 O O . GLN B 1 58 ? 10.359 -23.188 -2.248 1 98.81 58 GLN B O 1
ATOM 1713 N N . VAL B 1 59 ? 8.805 -22.234 -3.525 1 98.88 59 VAL B N 1
ATOM 1714 C CA . VAL B 1 59 ? 9.633 -21.047 -3.721 1 98.88 59 VAL B CA 1
ATOM 1715 C C . VAL B 1 59 ? 9.586 -20.172 -2.471 1 98.88 59 VAL B C 1
ATOM 1717 O O . VAL B 1 59 ? 10.383 -19.25 -2.322 1 98.88 59 VAL B O 1
ATOM 1720 N N . THR B 1 60 ? 8.633 -20.406 -1.548 1 98.88 60 THR B N 1
ATOM 1721 C CA . THR B 1 60 ? 8.539 -19.609 -0.33 1 98.88 60 THR B CA 1
ATOM 1722 C C . THR B 1 60 ? 8.914 -20.453 0.892 1 98.88 60 THR B C 1
ATOM 1724 O O . THR B 1 60 ? 8.633 -20.062 2.027 1 98.88 60 THR B O 1
ATOM 1727 N N . ALA B 1 61 ? 9.508 -21.578 0.705 1 98.69 61 ALA B N 1
ATOM 1728 C CA . ALA B 1 61 ? 9.852 -22.5 1.784 1 98.69 61 ALA B CA 1
ATOM 1729 C C . ALA B 1 61 ? 10.789 -21.844 2.793 1 98.69 61 ALA B C 1
ATOM 1731 O O . ALA B 1 61 ? 10.812 -22.219 3.967 1 98.69 61 ALA B O 1
ATOM 1732 N N . HIS B 1 62 ? 11.562 -20.844 2.406 1 98.56 62 HIS B N 1
ATOM 1733 C CA . HIS B 1 62 ? 12.516 -20.172 3.271 1 98.56 62 HIS B CA 1
ATOM 1734 C C . HIS B 1 62 ? 11.82 -19.141 4.16 1 98.56 62 HIS B C 1
ATOM 1736 O O . HIS B 1 62 ? 12.445 -18.547 5.039 1 98.56 62 HIS B O 1
ATOM 1742 N N . LEU B 1 63 ? 10.5 -18.906 3.998 1 98.62 63 LEU B N 1
ATOM 1743 C CA . LEU B 1 63 ? 9.711 -17.969 4.781 1 98.62 63 LEU B CA 1
ATOM 1744 C C . LEU B 1 63 ? 8.773 -18.703 5.734 1 98.62 63 LEU B C 1
ATOM 1746 O O . LEU B 1 63 ? 7.684 -19.125 5.34 1 98.62 63 LEU B O 1
ATOM 1750 N N . PRO B 1 64 ? 9.102 -18.812 6.938 1 98.19 64 PRO B N 1
ATOM 1751 C CA . PRO B 1 64 ? 8.352 -19.656 7.867 1 98.19 64 PRO B CA 1
ATOM 1752 C C . PRO B 1 64 ? 6.953 -19.109 8.164 1 98.19 64 PRO B C 1
ATOM 1754 O O . PRO B 1 64 ? 6.09 -19.844 8.648 1 98.19 64 PRO B O 1
ATOM 1757 N N . ASN B 1 65 ? 6.762 -17.844 7.938 1 98.31 65 ASN B N 1
ATOM 1758 C CA . ASN B 1 65 ? 5.48 -17.25 8.289 1 98.31 65 ASN B CA 1
ATOM 1759 C C . ASN B 1 65 ? 4.555 -17.141 7.082 1 98.31 65 ASN B C 1
ATOM 1761 O O . ASN B 1 65 ? 3.559 -16.422 7.117 1 98.31 65 ASN B O 1
ATOM 1765 N N . VAL B 1 66 ? 4.883 -17.781 5.965 1 98.81 66 VAL B N 1
ATOM 1766 C CA . VAL B 1 66 ? 4.047 -17.797 4.77 1 98.81 66 VAL B CA 1
ATOM 1767 C C . VAL B 1 66 ? 3.266 -19.109 4.691 1 98.81 66 VAL B C 1
ATOM 1769 O O . VAL B 1 66 ? 3.836 -20.188 4.859 1 98.81 66 VAL B O 1
ATOM 1772 N N . GLN B 1 67 ? 2.008 -19 4.469 1 98.81 67 GLN B N 1
ATOM 1773 C CA . GLN B 1 67 ? 1.11 -20.141 4.258 1 98.81 67 GLN B CA 1
ATOM 1774 C C . GLN B 1 67 ? 0.427 -20.047 2.896 1 98.81 67 GLN B C 1
ATOM 1776 O O . GLN B 1 67 ? 0.034 -18.969 2.461 1 98.81 67 GLN B O 1
ATOM 1781 N N . VAL B 1 68 ? 0.272 -21.188 2.291 1 98.81 68 VAL B N 1
ATOM 1782 C CA . VAL B 1 68 ? -0.296 -21.219 0.948 1 98.81 68 VAL B CA 1
ATOM 1783 C C . VAL B 1 68 ? -1.608 -22 0.966 1 98.81 68 VAL B C 1
ATOM 1785 O O . VAL B 1 68 ? -1.654 -23.141 1.434 1 98.81 68 VAL B O 1
ATOM 1788 N N . GLU B 1 69 ? -2.658 -21.344 0.42 1 97.94 69 GLU B N 1
ATOM 1789 C CA . GLU B 1 69 ? -3.984 -21.953 0.371 1 97.94 69 GLU B CA 1
ATOM 1790 C C . GLU B 1 69 ? -4.742 -21.531 -0.883 1 97.94 69 GLU B C 1
ATOM 1792 O O . GLU B 1 69 ? -4.43 -20.5 -1.482 1 97.94 69 GLU B O 1
ATOM 1797 N N . SER B 1 70 ? -5.645 -22.391 -1.233 1 97.44 70 SER B N 1
ATOM 1798 C CA . SER B 1 70 ? -6.574 -21.969 -2.273 1 97.44 70 SER B CA 1
ATOM 1799 C C . SER B 1 70 ? -7.762 -21.219 -1.681 1 97.44 70 SER B C 1
ATOM 1801 O O . SER B 1 70 ? -8.086 -21.391 -0.503 1 97.44 70 SER B O 1
ATOM 1803 N N . ALA B 1 71 ? -8.305 -20.359 -2.43 1 95.38 71 ALA B N 1
ATOM 1804 C CA . ALA B 1 71 ? -9.477 -19.594 -2.004 1 95.38 71 ALA B CA 1
ATOM 1805 C C . ALA B 1 71 ? -10.469 -19.438 -3.15 1 95.38 71 ALA B C 1
ATOM 1807 O O . ALA B 1 71 ? -10.086 -19.453 -4.32 1 95.38 71 ALA B O 1
ATOM 1808 N N . SER B 1 72 ? -11.68 -19.406 -2.773 1 92.38 72 SER B N 1
ATOM 1809 C CA . SER B 1 72 ? -12.766 -19.141 -3.709 1 92.38 72 SER B CA 1
ATOM 1810 C C . SER B 1 72 ? -13.695 -18.047 -3.172 1 92.38 72 SER B C 1
ATOM 1812 O O . SER B 1 72 ? -13.672 -17.734 -1.979 1 92.38 72 SER B O 1
ATOM 1814 N N . GLY B 1 73 ? -14.422 -17.438 -4.07 1 91.5 73 GLY B N 1
ATOM 1815 C CA . GLY B 1 73 ? -15.305 -16.375 -3.645 1 91.5 73 GLY B CA 1
ATOM 1816 C C . GLY B 1 73 ? -14.602 -15.039 -3.488 1 91.5 73 GLY B C 1
ATOM 1817 O O . GLY B 1 73 ? -13.578 -14.789 -4.133 1 91.5 73 GLY B O 1
ATOM 1818 N N . LEU B 1 74 ? -15.164 -14.172 -2.625 1 94.31 74 LEU B N 1
ATOM 1819 C CA . LEU B 1 74 ? -14.625 -12.828 -2.459 1 94.31 74 LEU B CA 1
ATOM 1820 C C . LEU B 1 74 ? -13.359 -12.852 -1.6 1 94.31 74 LEU B C 1
ATOM 1822 O O . LEU B 1 74 ? -13.344 -13.484 -0.539 1 94.31 74 LEU B O 1
ATOM 1826 N N . THR B 1 75 ? -12.344 -12.195 -2.043 1 95.38 75 THR B N 1
ATOM 1827 C CA . THR B 1 75 ? -11.07 -12.141 -1.331 1 95.38 75 THR B CA 1
ATOM 1828 C C . THR B 1 75 ? -11.266 -11.633 0.095 1 95.38 75 THR B C 1
ATOM 1830 O O . THR B 1 75 ? -10.656 -12.156 1.033 1 95.38 75 THR B O 1
ATOM 1833 N N . VAL B 1 76 ? -12.188 -10.703 0.321 1 96.75 76 VAL B N 1
ATOM 1834 C CA . VAL B 1 76 ? -12.414 -10.102 1.634 1 96.75 76 VAL B CA 1
ATOM 1835 C C . VAL B 1 76 ? -13.039 -11.133 2.57 1 96.75 76 VAL B C 1
ATOM 1837 O O . VAL B 1 76 ? -12.727 -11.172 3.764 1 96.75 76 VAL B O 1
ATOM 1840 N N . ASP B 1 77 ? -13.898 -11.953 2.029 1 96.62 77 ASP B N 1
ATOM 1841 C CA . ASP B 1 77 ? -14.508 -13 2.838 1 96.62 77 ASP B CA 1
ATOM 1842 C C . ASP B 1 77 ? -13.469 -14.031 3.27 1 96.62 77 ASP B C 1
ATOM 1844 O O . ASP B 1 77 ? -13.414 -14.422 4.441 1 96.62 77 ASP B O 1
ATOM 1848 N N . TYR B 1 78 ? -12.695 -14.453 2.316 1 97 78 TYR B N 1
ATOM 1849 C CA . TYR B 1 78 ? -11.617 -15.375 2.652 1 97 78 TYR B CA 1
ATOM 1850 C C . TYR B 1 78 ? -10.695 -14.773 3.713 1 97 78 TYR B C 1
ATOM 1852 O O . TYR B 1 78 ? -10.367 -15.43 4.699 1 97 78 TYR B O 1
ATOM 1860 N N . ALA B 1 79 ? -10.234 -13.5 3.523 1 98 79 ALA B N 1
ATOM 1861 C CA . ALA B 1 79 ? -9.359 -12.828 4.477 1 98 79 ALA B CA 1
ATOM 1862 C C . ALA B 1 79 ? -9.977 -12.812 5.875 1 98 79 ALA B C 1
ATOM 1864 O O . ALA B 1 79 ? -9.297 -13.102 6.859 1 98 79 ALA B O 1
ATOM 1865 N N . ALA B 1 80 ? -11.25 -12.547 5.941 1 97.44 80 ALA B N 1
ATOM 1866 C CA . ALA B 1 80 ? -11.953 -12.492 7.219 1 97.44 80 ALA B CA 1
ATOM 1867 C C . ALA B 1 80 ? -11.93 -13.852 7.918 1 97.44 80 ALA B C 1
ATOM 1869 O O . ALA B 1 80 ? -11.75 -13.93 9.133 1 97.44 80 ALA B O 1
ATOM 1870 N N . THR B 1 81 ? -12.117 -14.93 7.152 1 97.44 81 THR B N 1
ATOM 1871 C CA . THR B 1 81 ? -12.133 -16.281 7.715 1 97.44 81 THR B CA 1
ATOM 1872 C C . THR B 1 81 ? -10.781 -16.625 8.32 1 97.44 81 THR B C 1
ATOM 1874 O O . THR B 1 81 ? -10.695 -17.469 9.227 1 97.44 81 THR B O 1
ATOM 1877 N N . ARG B 1 82 ? -9.719 -15.969 7.887 1 97.44 82 ARG B N 1
ATOM 1878 C CA . ARG B 1 82 ? -8.383 -16.266 8.383 1 97.44 82 ARG B CA 1
ATOM 1879 C C . ARG B 1 82 ? -7.961 -15.266 9.453 1 97.44 82 ARG B C 1
ATOM 1881 O O . ARG B 1 82 ? -6.816 -15.273 9.914 1 97.44 82 ARG B O 1
ATOM 1888 N N . GLY B 1 83 ? -8.875 -14.32 9.75 1 97.06 83 GLY B N 1
ATOM 1889 C CA . GLY B 1 83 ? -8.57 -13.305 10.75 1 97.06 83 GLY B CA 1
ATOM 1890 C C . GLY B 1 83 ? -7.613 -12.242 10.242 1 97.06 83 GLY B C 1
ATOM 1891 O O . GLY B 1 83 ? -6.953 -11.562 11.039 1 97.06 83 GLY B O 1
ATOM 1892 N N . ALA B 1 84 ? -7.477 -12.141 8.938 1 97.44 84 ALA B N 1
ATOM 1893 C CA . ALA B 1 84 ? -6.594 -11.133 8.352 1 97.44 84 ALA B CA 1
ATOM 1894 C C . ALA B 1 84 ? -7.211 -9.742 8.438 1 97.44 84 ALA B C 1
ATOM 1896 O O . ALA B 1 84 ? -8.43 -9.586 8.328 1 97.44 84 ALA B O 1
ATOM 1897 N N . THR B 1 85 ? -6.359 -8.766 8.602 1 96.19 85 THR B N 1
ATOM 1898 C CA . THR B 1 85 ? -6.816 -7.379 8.625 1 96.19 85 THR B CA 1
ATOM 1899 C C . THR B 1 85 ? -6.293 -6.617 7.41 1 96.19 85 THR B C 1
ATOM 1901 O O . THR B 1 85 ? -6.598 -5.434 7.23 1 96.19 85 THR B O 1
ATOM 1904 N N . ALA B 1 86 ? -5.559 -7.363 6.586 1 97.94 86 ALA B N 1
ATOM 1905 C CA . ALA B 1 86 ? -4.961 -6.684 5.441 1 97.94 86 ALA B CA 1
ATOM 1906 C C . ALA B 1 86 ? -4.922 -7.594 4.219 1 97.94 86 ALA B C 1
ATOM 1908 O O . ALA B 1 86 ? -4.738 -8.805 4.348 1 97.94 86 ALA B O 1
ATOM 1909 N N . ILE B 1 87 ? -5.141 -7.016 3.113 1 98.5 87 ILE B N 1
ATOM 1910 C CA . ILE B 1 87 ? -4.836 -7.578 1.804 1 98.5 87 ILE B CA 1
ATOM 1911 C C . ILE B 1 87 ? -3.664 -6.828 1.176 1 98.5 87 ILE B C 1
ATOM 1913 O O . ILE B 1 87 ? -3.619 -5.594 1.216 1 98.5 87 ILE B O 1
ATOM 1917 N N . VAL B 1 88 ? -2.686 -7.539 0.674 1 98.5 88 VAL B N 1
ATOM 1918 C CA . VAL B 1 88 ? -1.527 -6.914 0.043 1 98.5 88 VAL B CA 1
ATOM 1919 C C . VAL B 1 88 ? -1.528 -7.219 -1.453 1 98.5 88 VAL B C 1
ATOM 1921 O O . VAL B 1 88 ? -1.673 -8.375 -1.859 1 98.5 88 VAL B O 1
ATOM 1924 N N . ARG B 1 89 ? -1.404 -6.172 -2.248 1 97.81 89 ARG B N 1
ATOM 1925 C CA . ARG B 1 89 ? -1.338 -6.277 -3.701 1 97.81 89 ARG B CA 1
ATOM 1926 C C . ARG B 1 89 ? -0.151 -5.492 -4.254 1 97.81 89 ARG B C 1
ATOM 1928 O O . ARG B 1 89 ? 0.311 -4.535 -3.629 1 97.81 89 ARG B O 1
ATOM 1935 N N . GLY B 1 90 ? 0.342 -5.941 -5.328 1 96.69 90 GLY B N 1
ATOM 1936 C CA . GLY B 1 90 ? 1.405 -5.227 -6.016 1 96.69 90 GLY B CA 1
ATOM 1937 C C . GLY B 1 90 ? 0.894 -4.277 -7.086 1 96.69 90 GLY B C 1
ATOM 1938 O O . GLY B 1 90 ? -0.109 -4.562 -7.742 1 96.69 90 GLY B O 1
ATOM 1939 N N . LEU B 1 91 ? 1.607 -3.215 -7.227 1 95.56 91 LEU B N 1
ATOM 1940 C CA . LEU B 1 91 ? 1.399 -2.303 -8.344 1 95.56 91 LEU B CA 1
ATOM 1941 C C . LEU B 1 91 ? 2.611 -2.293 -9.273 1 95.56 91 LEU B C 1
ATOM 1943 O O . LEU B 1 91 ? 3.695 -1.857 -8.875 1 95.56 91 LEU B O 1
ATOM 1947 N N . ARG B 1 92 ? 2.502 -2.746 -10.523 1 91.25 92 ARG B N 1
ATOM 1948 C CA . ARG B 1 92 ? 3.625 -2.854 -11.453 1 91.25 92 ARG B CA 1
ATOM 1949 C C . ARG B 1 92 ? 3.832 -1.551 -12.219 1 91.25 92 ARG B C 1
ATOM 1951 O O . ARG B 1 92 ? 4.969 -1.099 -12.383 1 91.25 92 ARG B O 1
ATOM 1958 N N . ALA B 1 93 ? 2.66 -1.087 -12.742 1 91 93 ALA B N 1
ATOM 1959 C CA . ALA B 1 93 ? 2.695 0.071 -13.633 1 91 93 ALA B CA 1
ATOM 1960 C C . ALA B 1 93 ? 1.435 0.917 -13.484 1 91 93 ALA B C 1
ATOM 1962 O O . ALA B 1 93 ? 0.484 0.512 -12.805 1 91 93 ALA B O 1
ATOM 1963 N N . VAL B 1 94 ? 1.527 2.107 -14.07 1 92.44 94 VAL B N 1
ATOM 1964 C CA . VAL B 1 94 ? 0.423 3.059 -14.016 1 92.44 94 VAL B CA 1
ATOM 1965 C C . VAL B 1 94 ? -0.844 2.414 -14.578 1 92.44 94 VAL B C 1
ATOM 1967 O O . VAL B 1 94 ? -1.952 2.715 -14.125 1 92.44 94 VAL B O 1
ATOM 1970 N N . SER B 1 95 ? -0.693 1.534 -15.453 1 90.94 95 SER B N 1
ATOM 1971 C CA . SER B 1 95 ? -1.821 0.908 -16.125 1 90.94 95 SER B CA 1
ATOM 1972 C C . SER B 1 95 ? -2.627 0.033 -15.18 1 90.94 95 SER B C 1
ATOM 1974 O O . SER B 1 95 ? -3.787 -0.286 -15.445 1 90.94 95 SER B O 1
ATOM 1976 N N . ASP B 1 96 ? -2.002 -0.424 -14.078 1 92.38 96 ASP B N 1
ATOM 1977 C CA . ASP B 1 96 ? -2.684 -1.267 -13.102 1 92.38 96 ASP B CA 1
ATOM 1978 C C . ASP B 1 96 ? -3.578 -0.433 -12.188 1 92.38 96 ASP B C 1
ATOM 1980 O O . ASP B 1 96 ? -4.465 -0.97 -11.516 1 92.38 96 ASP B O 1
ATOM 1984 N N . PHE B 1 97 ? -3.398 0.852 -12.195 1 92.44 97 PHE B N 1
ATOM 1985 C CA . PHE B 1 97 ? -3.863 1.709 -11.109 1 92.44 97 PHE B CA 1
ATOM 1986 C C . PHE B 1 97 ? -5.383 1.693 -11.023 1 92.44 97 PHE B C 1
ATOM 1988 O O . PHE B 1 97 ? -5.945 1.396 -9.969 1 92.44 97 PHE B O 1
ATOM 1995 N N . GLU B 1 98 ? -6.023 1.94 -12.125 1 91.81 98 GLU B N 1
ATOM 1996 C CA . GLU B 1 98 ? -7.473 2.094 -12.102 1 91.81 98 GLU B CA 1
ATOM 1997 C C . GLU B 1 98 ? -8.156 0.804 -11.664 1 91.81 98 GLU B C 1
ATOM 1999 O O . GLU B 1 98 ? -9.094 0.835 -10.852 1 91.81 98 GLU B O 1
ATOM 2004 N N . TYR B 1 99 ? -7.68 -0.195 -12.266 1 93.62 99 TYR B N 1
ATOM 2005 C CA . TYR B 1 99 ? -8.25 -1.492 -11.922 1 93.62 99 TYR B CA 1
ATOM 2006 C C . TYR B 1 99 ? -8.086 -1.781 -10.43 1 93.62 99 TYR B C 1
ATOM 2008 O O . TYR B 1 99 ? -9.047 -2.16 -9.758 1 93.62 99 TYR B O 1
ATOM 2016 N N . GLU B 1 100 ? -6.941 -1.618 -9.859 1 94.5 100 GLU B N 1
ATOM 2017 C CA . GLU B 1 100 ? -6.652 -1.893 -8.461 1 94.5 100 GLU B CA 1
ATOM 2018 C C . GLU B 1 100 ? -7.426 -0.95 -7.539 1 94.5 100 GLU B C 1
ATOM 2020 O O . GLU B 1 100 ? -7.84 -1.341 -6.445 1 94.5 100 GLU B O 1
ATOM 2025 N N . MET B 1 101 ? -7.547 0.26 -7.961 1 93.5 101 MET B N 1
ATOM 2026 C CA . MET B 1 101 ? -8.328 1.223 -7.191 1 93.5 101 MET B CA 1
ATOM 2027 C C . MET B 1 101 ? -9.773 0.755 -7.047 1 93.5 101 MET B C 1
ATOM 2029 O O . MET B 1 101 ? -10.352 0.849 -5.965 1 93.5 101 MET B O 1
ATOM 2033 N N . GLN B 1 102 ? -10.352 0.303 -8.133 1 93.81 102 GLN B N 1
ATOM 2034 C CA . GLN B 1 102 ? -11.727 -0.197 -8.109 1 93.81 102 GLN B CA 1
ATOM 2035 C C . GLN B 1 102 ? -11.859 -1.389 -7.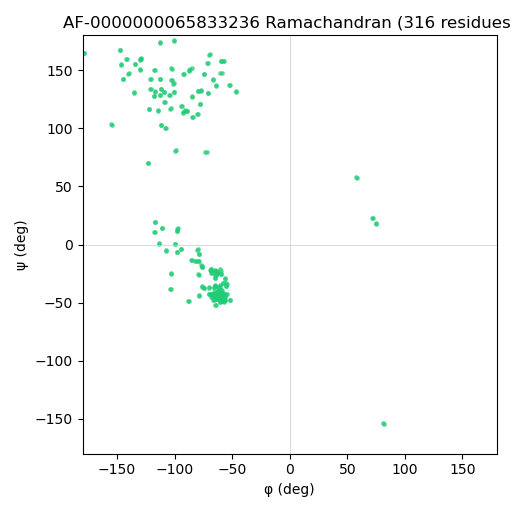164 1 93.81 102 GLN B C 1
ATOM 2037 O O . GLN B 1 102 ? -12.805 -1.456 -6.371 1 93.81 102 GLN B O 1
ATOM 2042 N N . ILE B 1 103 ? -10.938 -2.271 -7.207 1 94.62 103 ILE B N 1
ATOM 2043 C CA . ILE B 1 103 ? -10.961 -3.463 -6.367 1 94.62 103 ILE B CA 1
ATOM 2044 C C . ILE B 1 103 ? -10.852 -3.062 -4.898 1 94.62 103 ILE B C 1
ATOM 2046 O O . ILE B 1 103 ? -11.617 -3.549 -4.059 1 94.62 103 ILE B O 1
ATOM 2050 N N . ALA B 1 104 ? -9.922 -2.191 -4.613 1 95.38 104 ALA B N 1
ATOM 2051 C CA . ALA B 1 104 ? -9.734 -1.734 -3.238 1 95.38 104 ALA B CA 1
ATOM 2052 C C . ALA B 1 104 ? -10.992 -1.062 -2.703 1 95.38 104 ALA B C 1
ATOM 2054 O O . ALA B 1 104 ? -11.375 -1.274 -1.551 1 95.38 104 ALA B O 1
ATOM 2055 N N . SER B 1 105 ? -11.594 -0.244 -3.541 1 94.88 105 SER B N 1
ATOM 2056 C CA . SER B 1 105 ? -12.828 0.433 -3.15 1 94.88 105 SER B CA 1
ATOM 2057 C C . SER B 1 105 ? -13.945 -0.567 -2.881 1 94.88 105 SER B C 1
ATOM 2059 O O . SER B 1 105 ? -14.664 -0.452 -1.884 1 94.88 105 SER B O 1
ATOM 2061 N N . MET B 1 106 ? -14.07 -1.502 -3.736 1 95.31 106 MET B N 1
ATOM 2062 C CA . MET B 1 106 ? -15.078 -2.545 -3.559 1 95.31 106 MET B CA 1
ATOM 2063 C C . MET B 1 106 ? -14.82 -3.338 -2.281 1 95.31 106 MET B C 1
ATOM 2065 O O . MET B 1 106 ? -15.75 -3.596 -1.51 1 95.31 106 MET B O 1
ATOM 2069 N N . ASN B 1 107 ? -13.539 -3.736 -2.051 1 95.88 107 ASN B N 1
ATOM 2070 C CA . ASN B 1 107 ? -13.18 -4.457 -0.835 1 95.88 107 ASN B CA 1
ATOM 2071 C C . ASN B 1 107 ? -13.57 -3.678 0.417 1 95.88 107 ASN B C 1
ATOM 2073 O O . ASN B 1 107 ? -14.148 -4.242 1.351 1 95.88 107 ASN B O 1
ATOM 2077 N N . ARG B 1 108 ? -13.266 -2.441 0.394 1 94.56 108 ARG B N 1
ATOM 2078 C CA . ARG B 1 108 ? -13.562 -1.59 1.541 1 94.56 108 ARG B CA 1
ATOM 2079 C C . ARG B 1 108 ? -15.07 -1.501 1.781 1 94.56 108 ARG B C 1
ATOM 2081 O O . ARG B 1 108 ? -15.516 -1.485 2.928 1 94.56 108 ARG B O 1
ATOM 2088 N N . THR B 1 109 ? -15.82 -1.393 0.734 1 94.88 109 THR B N 1
ATOM 2089 C CA . THR B 1 109 ? -17.281 -1.335 0.817 1 94.88 109 THR B CA 1
ATOM 2090 C C . THR B 1 109 ? -17.844 -2.621 1.417 1 94.88 109 THR B C 1
ATOM 2092 O O . THR B 1 109 ? -18.75 -2.58 2.244 1 94.88 109 THR B O 1
ATOM 2095 N N . LEU B 1 110 ? -17.266 -3.725 1.043 1 96.44 110 LEU B N 1
ATOM 2096 C CA . LEU B 1 110 ? -17.75 -5.031 1.47 1 96.44 110 LEU B CA 1
ATOM 2097 C C . LEU B 1 110 ? -17.359 -5.316 2.914 1 96.44 110 LEU B C 1
ATOM 2099 O O . LEU B 1 110 ? -18.109 -5.957 3.654 1 96.44 110 LEU B O 1
ATOM 2103 N N . ASN B 1 111 ? -16.188 -4.895 3.33 1 96.69 111 ASN B N 1
ATOM 2104 C CA . ASN B 1 111 ? -15.664 -5.109 4.676 1 96.69 111 ASN B CA 1
ATOM 2105 C C . ASN B 1 111 ? -14.648 -4.039 5.062 1 96.69 111 ASN B C 1
ATOM 2107 O O . ASN B 1 111 ? -13.469 -4.152 4.73 1 96.69 111 ASN B O 1
ATOM 2111 N N . ALA B 1 112 ? -15 -3.09 5.863 1 93.62 112 ALA B N 1
ATOM 2112 C CA . ALA B 1 112 ? -14.188 -1.919 6.18 1 93.62 112 ALA B CA 1
ATOM 2113 C C . ALA B 1 112 ? -13.109 -2.262 7.203 1 93.62 112 ALA B C 1
ATOM 2115 O O . ALA B 1 112 ? -12.195 -1.468 7.441 1 93.62 112 ALA B O 1
ATOM 2116 N N . GLU B 1 113 ? -13.188 -3.447 7.73 1 94.44 113 GLU B N 1
ATOM 2117 C CA . GLU B 1 113 ? -12.211 -3.857 8.734 1 94.44 113 GLU B CA 1
ATOM 2118 C C . GLU B 1 113 ? -10.945 -4.418 8.086 1 94.44 113 GLU B C 1
ATOM 2120 O O . GLU B 1 113 ? -9.938 -4.637 8.766 1 94.44 113 GLU B O 1
ATOM 2125 N N . ILE B 1 114 ? -11.016 -4.699 6.785 1 96.75 114 ILE B N 1
ATOM 2126 C CA . ILE B 1 114 ? -9.875 -5.223 6.051 1 96.75 114 ILE B CA 1
ATOM 2127 C C . ILE B 1 114 ? -9.32 -4.152 5.113 1 96.75 114 ILE B C 1
ATOM 2129 O O . ILE B 1 114 ? -10.047 -3.643 4.254 1 96.75 114 ILE B O 1
ATOM 2133 N N . GLU B 1 115 ? -8.102 -3.873 5.297 1 97.31 115 GLU B N 1
ATOM 2134 C CA . GLU B 1 115 ? -7.48 -2.832 4.488 1 97.31 115 GLU B CA 1
ATOM 2135 C C . GLU B 1 115 ? -6.645 -3.436 3.361 1 97.31 115 GLU B C 1
ATOM 2137 O O . GLU B 1 115 ? -5.934 -4.422 3.566 1 97.31 115 GLU B O 1
ATOM 2142 N N . THR B 1 116 ? -6.754 -2.814 2.164 1 97.88 116 THR B N 1
ATOM 2143 C CA . THR B 1 116 ? -5.887 -3.207 1.061 1 97.88 116 THR B CA 1
ATOM 2144 C C . THR B 1 116 ? -4.645 -2.322 1.009 1 97.88 116 THR B C 1
ATOM 2146 O O . THR B 1 116 ? -4.75 -1.101 0.877 1 97.88 116 THR B O 1
ATOM 2149 N N . PHE B 1 117 ? -3.49 -2.924 1.153 1 98 117 PHE B N 1
ATOM 2150 C CA . PHE B 1 117 ? -2.201 -2.26 1.005 1 98 117 PHE B CA 1
ATOM 2151 C C . PHE B 1 117 ? -1.572 -2.592 -0.342 1 98 117 PHE B C 1
ATOM 2153 O O . PHE B 1 117 ? -1.623 -3.74 -0.79 1 98 117 PHE B O 1
ATOM 2160 N N . PHE B 1 118 ? -0.961 -1.591 -0.883 1 97.94 118 PHE B N 1
ATOM 2161 C CA . PHE B 1 118 ? -0.236 -1.801 -2.131 1 97.94 118 PHE B CA 1
ATOM 2162 C C . PHE B 1 118 ? 1.264 -1.634 -1.92 1 97.94 118 PHE B C 1
ATOM 2164 O O . PHE B 1 118 ? 1.697 -0.746 -1.183 1 97.94 118 PHE B O 1
ATOM 2171 N N . ILE B 1 119 ? 2.006 -2.453 -2.586 1 97.5 119 ILE B N 1
ATOM 2172 C CA . ILE B 1 119 ? 3.461 -2.375 -2.668 1 97.5 119 ILE B CA 1
ATOM 2173 C C . ILE B 1 119 ? 3.883 -2.131 -4.113 1 97.5 119 ILE B C 1
ATOM 2175 O O . ILE B 1 119 ? 3.393 -2.793 -5.031 1 97.5 119 ILE B O 1
ATOM 2179 N N . MET B 1 120 ? 4.754 -1.158 -4.258 1 96.5 120 MET B N 1
ATOM 2180 C CA . MET B 1 120 ? 5.277 -0.952 -5.605 1 96.5 120 MET B CA 1
ATOM 2181 C C . MET B 1 120 ? 6.207 -2.09 -6.008 1 96.5 120 MET B C 1
ATOM 2183 O O . MET B 1 120 ? 7.145 -2.418 -5.281 1 96.5 120 MET B O 1
ATOM 2187 N N . THR B 1 121 ? 5.918 -2.568 -7.16 1 94.88 121 THR B N 1
ATOM 2188 C CA . THR B 1 121 ? 6.773 -3.633 -7.672 1 94.88 121 THR B CA 1
ATOM 2189 C C . THR B 1 121 ? 8.172 -3.104 -7.965 1 94.88 121 THR B C 1
ATOM 2191 O O . THR B 1 121 ? 8.336 -1.968 -8.422 1 94.88 121 THR B O 1
ATOM 2194 N N . ASN B 1 122 ? 9.164 -3.928 -7.684 1 93.94 122 ASN B N 1
ATOM 2195 C CA . ASN B 1 122 ? 10.523 -3.605 -8.102 1 93.94 122 ASN B CA 1
ATOM 2196 C C . ASN B 1 122 ? 10.586 -3.285 -9.594 1 93.94 122 ASN B C 1
ATOM 2198 O O . ASN B 1 122 ? 9.961 -3.967 -10.406 1 93.94 122 ASN B O 1
ATOM 2202 N N . THR B 1 123 ? 11.336 -2.254 -9.883 1 90.75 123 THR B N 1
ATOM 2203 C CA . THR B 1 123 ? 11.422 -1.787 -11.266 1 90.75 123 THR B CA 1
ATOM 2204 C C . THR B 1 123 ? 11.914 -2.902 -12.188 1 90.75 123 THR B C 1
ATOM 2206 O O . THR B 1 123 ? 11.5 -2.982 -13.344 1 90.75 123 THR B O 1
ATOM 2209 N N . LYS B 1 124 ? 12.758 -3.758 -11.68 1 93.19 124 LYS B N 1
ATOM 2210 C CA . LYS B 1 124 ? 13.289 -4.883 -12.453 1 93.19 124 LYS B CA 1
ATOM 2211 C C . LYS B 1 124 ? 12.164 -5.809 -12.906 1 93.19 124 LYS B C 1
ATOM 2213 O O . LYS B 1 124 ? 12.305 -6.516 -13.906 1 93.19 124 LYS B O 1
ATOM 2218 N N . TYR B 1 125 ? 11 -5.77 -12.227 1 95.06 125 TYR B N 1
ATOM 2219 C CA . TYR B 1 125 ? 9.906 -6.699 -12.5 1 95.06 125 TYR B CA 1
ATOM 2220 C C . TYR B 1 125 ? 8.664 -5.953 -12.984 1 95.06 125 TYR B C 1
ATOM 2222 O O . TYR B 1 125 ? 7.57 -6.516 -13 1 95.06 125 TYR B O 1
ATOM 2230 N N . SER B 1 126 ? 8.781 -4.66 -13.305 1 92.88 126 SER B N 1
ATOM 2231 C CA . SER B 1 126 ? 7.633 -3.82 -13.625 1 92.88 126 SER B CA 1
ATOM 2232 C C . SER B 1 126 ? 6.926 -4.309 -14.883 1 92.88 126 SER B C 1
ATOM 2234 O O . SER B 1 126 ? 5.723 -4.09 -15.055 1 92.88 126 SER B O 1
ATOM 2236 N N . PHE B 1 127 ? 7.641 -5.027 -15.797 1 92.69 127 PHE B N 1
ATOM 2237 C CA . PHE B 1 127 ? 7.074 -5.508 -17.047 1 92.69 127 PHE B CA 1
ATOM 2238 C C . PHE B 1 127 ? 6.637 -6.965 -16.922 1 92.69 127 PHE B C 1
ATOM 2240 O O . PHE B 1 127 ? 6.066 -7.527 -17.859 1 92.69 127 PHE B O 1
ATOM 2247 N N . LEU B 1 128 ? 6.945 -7.551 -15.828 1 95.94 128 LEU B N 1
ATOM 2248 C CA . LEU B 1 128 ? 6.824 -8.992 -15.648 1 95.94 128 LEU B CA 1
ATOM 2249 C C . LEU B 1 128 ? 5.402 -9.375 -15.242 1 95.94 128 LEU B C 1
ATOM 2251 O O . LEU B 1 128 ? 4.824 -8.758 -14.344 1 95.94 128 LEU B O 1
ATOM 2255 N N . SER B 1 129 ? 4.816 -10.258 -15.93 1 95.5 129 SER B N 1
ATOM 2256 C CA . SER B 1 129 ? 3.527 -10.859 -15.602 1 95.5 129 SER B CA 1
ATOM 2257 C C . SER B 1 129 ? 3.51 -12.344 -15.938 1 95.5 129 SER B C 1
ATOM 2259 O O . SER B 1 129 ? 4.32 -12.812 -16.75 1 95.5 129 SER B O 1
ATOM 2261 N N . SER B 1 130 ? 2.602 -13.039 -15.32 1 96.38 130 SER B N 1
ATOM 2262 C CA . SER B 1 130 ? 2.463 -14.461 -15.625 1 96.38 130 SER B CA 1
ATOM 2263 C C . SER B 1 130 ? 2.121 -14.68 -17.094 1 96.38 130 SER B C 1
ATOM 2265 O O . SER B 1 130 ? 2.607 -15.625 -17.719 1 96.38 130 SER B O 1
ATOM 2267 N N . SER B 1 131 ? 1.238 -13.836 -17.641 1 94.69 131 SER B N 1
ATOM 2268 C CA . SER B 1 131 ? 0.857 -13.953 -19.047 1 94.69 131 SER B CA 1
ATOM 2269 C C . SER B 1 131 ? 2.07 -13.82 -19.953 1 94.69 131 SER B C 1
ATOM 2271 O O . SER B 1 131 ? 2.229 -14.594 -20.906 1 94.69 131 SER B O 1
ATOM 2273 N N . MET B 1 132 ? 2.941 -12.906 -19.656 1 95.06 132 MET B N 1
ATOM 2274 C CA . MET B 1 132 ? 4.152 -12.695 -20.438 1 95.06 132 MET B CA 1
ATOM 2275 C C . MET B 1 132 ? 5.082 -13.898 -20.344 1 95.06 132 MET B C 1
ATOM 2277 O O . MET B 1 132 ? 5.668 -14.32 -21.344 1 95.06 132 MET B O 1
ATOM 2281 N N . VAL B 1 133 ? 5.258 -14.438 -19.172 1 97.38 133 VAL B N 1
ATOM 2282 C CA . VAL B 1 133 ? 6.102 -15.609 -18.953 1 97.38 133 VAL B CA 1
ATOM 2283 C C . VAL B 1 133 ? 5.625 -16.766 -19.828 1 97.38 133 VAL B C 1
ATOM 2285 O O . VAL B 1 133 ? 6.422 -17.391 -20.516 1 97.38 133 VAL B O 1
ATOM 2288 N N . LYS B 1 134 ? 4.34 -17.031 -19.828 1 96.75 134 LYS B N 1
ATOM 2289 C CA . LYS B 1 134 ? 3.77 -18.109 -20.625 1 96.75 134 LYS B CA 1
ATOM 2290 C C . LYS B 1 134 ? 3.971 -17.859 -22.109 1 96.75 134 LYS B C 1
ATOM 2292 O O . LYS B 1 134 ? 4.305 -18.781 -22.859 1 96.75 134 LYS B O 1
ATOM 2297 N N . GLU B 1 135 ? 3.756 -16.641 -22.5 1 96.12 135 GLU B N 1
ATOM 2298 C CA . GLU B 1 135 ? 3.924 -16.281 -23.906 1 96.12 135 GLU B CA 1
ATOM 2299 C C . GLU B 1 135 ? 5.359 -16.516 -24.375 1 96.12 135 GLU B C 1
ATOM 2301 O O . GLU B 1 135 ? 5.586 -17.125 -25.422 1 96.12 135 GLU B O 1
ATOM 2306 N N . VAL B 1 136 ? 6.301 -16.016 -23.625 1 97.06 136 VAL B N 1
ATOM 2307 C CA . VAL B 1 136 ? 7.711 -16.172 -23.953 1 97.06 136 VAL B CA 1
ATOM 2308 C C . VAL B 1 136 ? 8.062 -17.656 -24 1 97.06 136 VAL B C 1
ATOM 2310 O O . VAL B 1 136 ? 8.734 -18.109 -24.922 1 97.06 136 VAL B O 1
ATOM 2313 N N . ALA B 1 137 ? 7.621 -18.391 -23.062 1 96.88 137 ALA B N 1
ATOM 2314 C CA . ALA B 1 137 ? 7.918 -19.812 -22.969 1 96.88 137 ALA B CA 1
ATOM 2315 C C . ALA B 1 137 ? 7.297 -20.562 -24.141 1 96.88 137 ALA B C 1
ATOM 2317 O O . ALA B 1 137 ? 7.898 -21.5 -24.688 1 96.88 137 ALA B O 1
ATOM 2318 N N . GLN B 1 138 ? 6.07 -20.156 -24.453 1 95.75 138 GLN B N 1
ATOM 2319 C CA . GLN B 1 138 ? 5.352 -20.797 -25.562 1 95.75 138 GLN B CA 1
ATOM 2320 C C . GLN B 1 138 ? 6.168 -20.75 -26.844 1 95.75 138 GLN B C 1
ATOM 2322 O O . GLN B 1 138 ? 6.117 -21.672 -27.656 1 95.75 138 GLN B O 1
ATOM 2327 N N . TYR B 1 139 ? 6.922 -19.703 -27.047 1 96.12 139 TYR B N 1
ATOM 2328 C CA . TYR B 1 139 ? 7.738 -19.531 -28.234 1 96.12 139 TYR B CA 1
ATOM 2329 C C . TYR B 1 139 ? 9.18 -19.953 -27.984 1 96.12 139 TYR B C 1
ATOM 2331 O O . TYR B 1 139 ? 10.094 -19.5 -28.672 1 96.12 139 TYR B O 1
ATOM 2339 N N . GLN B 1 140 ? 9.375 -20.641 -26.906 1 94.75 140 GLN B N 1
ATOM 2340 C CA . GLN B 1 140 ? 10.641 -21.266 -26.531 1 94.75 140 GLN B CA 1
ATOM 2341 C C . GLN B 1 140 ? 11.672 -20.219 -26.125 1 94.75 140 GLN B C 1
ATOM 2343 O O . GLN B 1 140 ? 12.875 -20.438 -26.297 1 94.75 140 GLN B O 1
ATOM 2348 N N . GLY B 1 141 ? 11.102 -19.109 -25.75 1 95.88 141 GLY B N 1
ATOM 2349 C CA . GLY B 1 141 ? 11.992 -18.094 -25.188 1 95.88 141 GLY B CA 1
ATOM 2350 C C . GLY B 1 141 ? 12.531 -18.469 -23.812 1 95.88 141 GLY B C 1
ATOM 2351 O O . GLY B 1 141 ? 11.938 -19.297 -23.109 1 95.88 141 GLY B O 1
ATOM 2352 N N . ASP B 1 142 ? 13.672 -17.891 -23.453 1 97.12 142 ASP B N 1
ATOM 2353 C CA . ASP B 1 142 ? 14.297 -18.125 -22.172 1 97.12 142 ASP B CA 1
ATOM 2354 C C . ASP B 1 142 ? 13.602 -17.328 -21.062 1 97.12 142 ASP B C 1
ATOM 2356 O O . ASP B 1 142 ? 13.57 -16.094 -21.109 1 97.12 142 ASP B O 1
ATOM 2360 N N . ILE B 1 143 ? 13.07 -18 -20.031 1 97.94 143 ILE B N 1
ATOM 2361 C CA . ILE B 1 143 ? 12.367 -17.312 -18.953 1 97.94 143 ILE B CA 1
ATOM 2362 C C . ILE B 1 143 ? 13.109 -17.531 -17.641 1 97.94 143 ILE B C 1
ATOM 2364 O O . ILE B 1 143 ? 12.555 -17.297 -16.562 1 97.94 143 ILE B O 1
ATOM 2368 N N . SER B 1 144 ? 14.375 -17.906 -17.625 1 98 144 SER B N 1
ATOM 2369 C CA . SER B 1 144 ? 15.133 -18.312 -16.453 1 98 144 SER B CA 1
ATOM 2370 C C . SER B 1 144 ? 15.352 -17.141 -15.5 1 98 144 SER B C 1
ATOM 2372 O O . SER B 1 144 ? 15.516 -17.344 -14.289 1 98 144 SER B O 1
ATOM 2374 N N . GLU B 1 145 ? 15.32 -15.953 -16 1 97.25 145 GLU B N 1
ATOM 2375 C CA . GLU B 1 145 ? 15.547 -14.773 -15.164 1 97.25 145 GLU B CA 1
ATOM 2376 C C . GLU B 1 145 ? 14.227 -14.188 -14.68 1 97.25 145 GLU B C 1
ATOM 2378 O O . GLU B 1 145 ? 14.211 -13.25 -13.875 1 97.25 145 GLU B O 1
ATOM 2383 N N . LEU B 1 146 ? 13.117 -14.734 -15.125 1 98.06 146 LEU B N 1
ATOM 2384 C CA . LEU B 1 146 ? 11.812 -14.133 -14.875 1 98.06 146 LEU B CA 1
ATOM 2385 C C . LEU B 1 146 ? 11.078 -14.875 -13.773 1 98.06 146 LEU B C 1
ATOM 2387 O O . LEU B 1 146 ? 10.195 -14.312 -13.117 1 98.06 146 LEU B O 1
ATOM 2391 N N . VAL B 1 147 ? 11.469 -16.172 -13.633 1 98.81 147 VAL B N 1
ATOM 2392 C CA . VAL B 1 147 ? 10.812 -17.031 -12.648 1 98.81 147 VAL B CA 1
ATOM 2393 C C . VAL B 1 147 ? 11.859 -17.812 -11.859 1 98.81 147 VAL B C 1
ATOM 2395 O O . VAL B 1 147 ? 13 -17.969 -12.312 1 98.81 147 VAL B O 1
ATOM 2398 N N . PRO B 1 148 ? 11.453 -18.219 -10.633 1 98.62 148 PRO B N 1
ATOM 2399 C CA . PRO B 1 148 ? 12.367 -19.109 -9.922 1 98.62 148 PRO B CA 1
ATOM 2400 C C . PRO B 1 148 ? 12.672 -20.375 -10.711 1 98.62 148 PRO B C 1
ATOM 2402 O O . PRO B 1 148 ? 11.875 -20.797 -11.547 1 98.62 148 PRO B O 1
ATOM 2405 N N . GLU B 1 149 ? 13.773 -20.984 -10.375 1 98.31 149 GLU B N 1
ATOM 2406 C CA . GLU B 1 149 ? 14.297 -22.125 -11.125 1 98.31 149 GLU B CA 1
ATOM 2407 C C . GLU B 1 149 ? 13.266 -23.25 -11.211 1 98.31 149 GLU B C 1
ATOM 2409 O O . GLU B 1 149 ? 13.008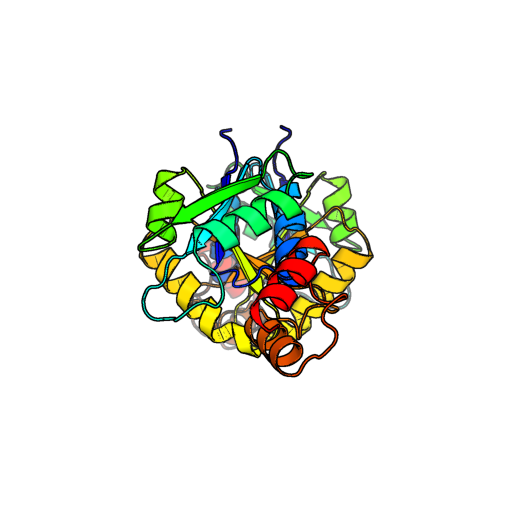 -23.781 -12.289 1 98.31 149 GLU B O 1
ATOM 2414 N N . ILE B 1 150 ? 12.664 -23.609 -10.141 1 98.38 150 ILE B N 1
ATOM 2415 C CA . ILE B 1 150 ? 11.734 -24.719 -10.109 1 98.38 150 ILE B CA 1
ATOM 2416 C C . ILE B 1 150 ? 10.516 -24.406 -10.977 1 98.38 150 ILE B C 1
ATOM 2418 O O . ILE B 1 150 ? 9.953 -25.297 -11.625 1 98.38 150 ILE B O 1
ATOM 2422 N N . VAL B 1 151 ? 10.102 -23.203 -11.008 1 98.75 151 VAL B N 1
ATOM 2423 C CA . VAL B 1 151 ? 8.977 -22.766 -11.828 1 98.75 151 VAL B CA 1
ATOM 2424 C C . VAL B 1 151 ? 9.352 -22.844 -13.305 1 98.75 151 VAL B C 1
ATOM 2426 O O . VAL B 1 151 ? 8.555 -23.281 -14.133 1 98.75 151 VAL B O 1
ATOM 2429 N N . ASN B 1 152 ? 10.562 -22.359 -13.609 1 98.5 152 ASN B N 1
ATOM 2430 C CA . ASN B 1 152 ? 11.07 -22.469 -14.977 1 98.5 152 ASN B CA 1
ATOM 2431 C C . ASN B 1 152 ? 10.977 -23.906 -15.484 1 98.5 152 ASN B C 1
ATOM 2433 O O . ASN B 1 152 ? 10.484 -24.156 -16.594 1 98.5 152 ASN B O 1
ATOM 2437 N N . GLU B 1 153 ? 11.43 -24.812 -14.672 1 98 153 GLU B N 1
ATOM 2438 C CA . GLU B 1 153 ? 11.398 -26.219 -15.031 1 98 153 GLU B CA 1
ATOM 2439 C C . GLU B 1 153 ? 9.969 -26.688 -15.312 1 98 153 GLU B C 1
ATOM 2441 O O . GLU B 1 153 ? 9.719 -27.375 -16.297 1 98 153 GLU B O 1
ATOM 2446 N N . GLN B 1 154 ? 9.039 -26.297 -14.484 1 98.12 154 GLN B N 1
ATOM 2447 C CA . GLN B 1 154 ? 7.648 -26.719 -14.617 1 98.12 154 GLN B CA 1
ATOM 2448 C C . GLN B 1 154 ? 7.008 -26.109 -15.859 1 98.12 154 GLN B C 1
ATOM 2450 O O . GLN B 1 154 ? 6.238 -26.766 -16.562 1 98.12 154 GLN B O 1
ATOM 2455 N N . VAL B 1 155 ? 7.258 -24.812 -16.125 1 98.12 155 VAL B N 1
ATOM 2456 C CA . VAL B 1 155 ? 6.699 -24.141 -17.297 1 98.12 155 VAL B CA 1
ATOM 2457 C C . VAL B 1 155 ? 7.215 -24.781 -18.578 1 98.12 155 VAL B C 1
ATOM 2459 O O . VAL B 1 155 ? 6.438 -25.078 -19.484 1 98.12 155 VAL B O 1
ATOM 2462 N N . GLN B 1 156 ? 8.531 -25.062 -18.609 1 96.31 156 GLN B N 1
ATOM 2463 C CA . GLN B 1 156 ? 9.125 -25.688 -19.797 1 96.31 156 GLN B CA 1
ATOM 2464 C C . GLN B 1 156 ? 8.516 -27.062 -20.047 1 96.31 156 GLN B C 1
ATOM 2466 O O . GLN B 1 156 ? 8.312 -27.453 -21.203 1 96.31 156 GLN B O 1
ATOM 2471 N N . ALA B 1 157 ? 8.242 -27.75 -19.016 1 96.31 157 ALA B N 1
ATOM 2472 C CA . ALA B 1 157 ? 7.668 -29.078 -19.125 1 96.31 157 ALA B CA 1
ATOM 2473 C C . ALA B 1 157 ? 6.277 -29.031 -19.75 1 96.31 157 ALA B C 1
ATOM 2475 O O . ALA B 1 157 ? 5.836 -30 -20.391 1 96.31 157 ALA B O 1
ATOM 2476 N N . LYS B 1 158 ? 5.555 -27.875 -19.609 1 95.88 158 LYS B N 1
ATOM 2477 C CA . LYS B 1 158 ? 4.207 -27.719 -20.156 1 95.88 158 LYS B CA 1
ATOM 2478 C C . LYS B 1 158 ? 4.254 -27.438 -21.656 1 95.88 158 LYS B C 1
ATOM 2480 O O . LYS B 1 158 ? 3.266 -27.656 -22.359 1 95.88 158 LYS B O 1
ATOM 2485 N N . PHE B 1 159 ? 5.254 -26.891 -22.172 1 91.75 159 PHE B N 1
ATOM 2486 C CA . PHE B 1 159 ? 5.312 -26.5 -23.578 1 91.75 159 PHE B CA 1
ATOM 2487 C C . PHE B 1 159 ? 6.227 -27.422 -24.359 1 91.75 159 PHE B C 1
ATOM 2489 O O . PHE B 1 159 ? 6.359 -27.281 -25.578 1 91.75 159 PHE B O 1
ATOM 2496 N N . LYS B 1 160 ? 6.875 -28.312 -23.734 1 81.94 160 LYS B N 1
ATOM 2497 C CA . LYS B 1 160 ? 7.543 -29.375 -24.484 1 81.94 160 LYS B CA 1
ATOM 2498 C C . LYS B 1 160 ? 6.543 -30.406 -24.969 1 81.94 160 LYS B C 1
ATOM 2500 O O . LYS B 1 160 ? 5.512 -30.641 -24.328 1 81.94 160 LYS B O 1
#

Solvent-accessible surface area (backbone atoms only — not comparable to full-atom values): 17834 Å² total; per-residue (Å²): 129,79,80,46,27,31,30,36,72,41,67,42,64,49,63,33,45,52,54,50,52,52,51,56,58,49,52,73,74,33,62,32,29,34,40,30,34,45,68,61,80,87,56,88,61,89,53,54,72,66,56,33,46,49,51,51,47,64,76,41,61,90,41,87,45,57,42,76,42,75,42,64,83,55,68,63,59,52,32,51,78,71,62,26,44,30,35,47,44,76,40,50,49,78,83,47,42,65,62,50,49,52,50,46,50,51,43,35,72,76,38,74,76,38,43,57,35,32,33,72,44,55,77,94,33,34,84,64,46,36,69,56,51,51,53,40,41,68,72,69,41,90,49,68,90,52,21,50,69,71,48,38,55,54,54,50,61,70,66,100,131,79,81,45,27,31,30,35,69,42,65,42,63,49,64,32,45,52,55,51,52,52,51,56,58,49,51,74,73,32,63,32,31,35,40,29,34,44,68,62,82,87,57,88,62,91,54,53,73,66,55,34,47,50,53,50,48,63,76,42,60,90,40,87,46,57,42,77,43,74,42,65,83,55,68,62,59,51,33,51,78,71,61,26,43,30,36,48,42,74,40,49,47,76,84,46,45,65,62,51,49,52,52,46,51,51,43,35,71,76,37,73,75,37,42,56,34,33,33,72,43,55,75,93,34,33,87,63,44,37,68,56,52,51,54,39,42,68,71,70,41,89,51,68,89,50,22,50,69,71,49,37,55,54,55,52,61,70,67,101

Radius of gyration: 21.21 Å; Cα contacts (8 Å, |Δi|>4): 553; chains: 2; bounding box: 36×66×49 Å

Foldseek 3Di:
DDFAEEEEEDQPLPPKPQNVVQVVVVLVPGQAYEHEHEDDPVDPRLDDSVVRQVQVCVVCVVRPRYHYYYDYDQPLVVCVVVVHQEYEEEDLDPVCPVVVVVSQVVSCVVPVSHHYHYDYTDPVCSVADSVVLLVCVLVPHDCPNIHPPVVSVVSNVSND/DDFAEEEEEDQPLPPKPQNVVQVVVVLVPGQAYEYEHEDDPVDPRLDDSVVRQVLVCVVCVVRPRYHYYYDYDQPLVVCVVVVHQEYEEEDLDPVCPVVVVVSQVVSCVVPVSHHYHYDYTDPVCSVADSVVLLVCVLVPHDCPVIHPPVVSVVSNVSND

InterPro domains:
  IPR001980 Phosphopantetheine adenylyltransferase [MF_00151] (4-160)
  IPR001980 Phosphopantetheine adenylyltransferase [PR01020] (4-22)
  IPR001980 Phosphopantetheine adenylyltransferase [PR01020] (22-43)
  IPR001980 Phosphopantetheine adenylyltransferase [PR01020] (51-75)
  IPR001980 Phosphopantetheine adenylyltransferase [PR01020] (87-103)
  IPR001980 Phosphopantetheine adenylyltransferase [PR01020] (114-136)
  IPR001980 Phosphopantetheine adenylyltransferase [TIGR01510] (5-159)
  IPR001980 Phosphopantetheine adenylyltransferase [cd02163] (5-157)
  IPR004821 Cytidyltransferase-like domain [PF01467] (8-135)
  IPR004821 Cytidyltransferase-like domain [TIGR00125] (5-65)
  IPR014729 Rossmann-like alpha/beta/alpha sandwich fold [G3DSA:3.40.50.620] (3-160)

Nearest PDB structures (foldseek):
  1o6b-assembly1_A  TM=9.637E-01  e=7.659E-24  Bacillus subtilis
  8i8i-assembly2_C-2  TM=9.822E-01  e=2.530E-22  Klebsiella pneumoniae
  9iyg-assembly1_B  TM=9.738E-01  e=8.119E-22  Enterobacter sp. 638
  1qjc-assembly1_B  TM=9.817E-01  e=2.605E-21  Escherichia coli
  3l93-assembly1_A  TM=9.844E-01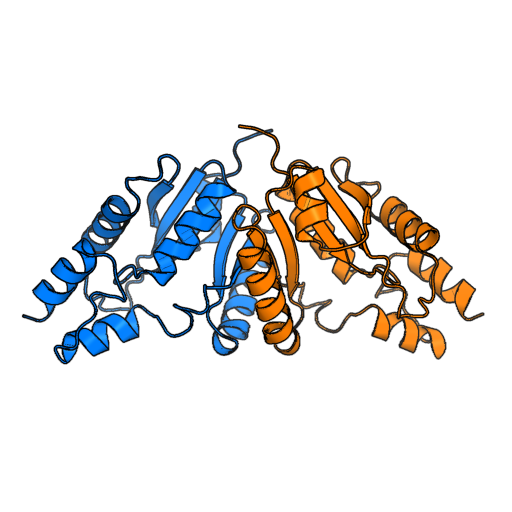  e=1.315E-20  Yersinia pestis CO92

Sequence (320 aa):
MGDKIAVIPGTFDPITNGHLDIIERAAKIFDVLYVSVLNNSSKKPLFTIEERMEMIRQVTAHLPNVQVESASGLTVDYAATRGATAIVRGLRAVSDFEYEMQIASMNRTLNAEIETFFIMTNTKYSFLSSSMVKEVAQYQGDISELVPEIVNEQVQAKFKMGDKIAVIPGTFDPITNGHLDIIERAAKIFDVLYVSVLNNSSKKPLFTIEERMEMIRQVTAHLPNVQVESASGLTVDYAATRGATAIVRGLRAVSDFEYEMQIASMNRTLNAEIETFFIMTNTKYSFLSSSMVKEVAQYQGDISELVPEIVNEQVQAKFK

pLDDT: mean 94.95, std 7.04, range [55.25, 98.94]

Secondary structure (DSSP, 8-state):
----EEEEEE--TT--HHHHHHHHHHHTT-SEEEEEEE--TTS--SS-HHHHHHHHHHHTTT-TTEEEEEE-S-HHHHHHHTT--EEEEEE-SGGGHHHHHHHHHHHHHH-TTSEEEEEEPPGGGTT--HHHHHHHHHTT---TTTS-HHHHHHHHHHH-/----EEEEEE--TT--HHHHHHHHHHHTT-SEEEEEEE--TTS--SS-HHHHHHHHHHHTTT-TTEEEEEE-S-HHHHHHHTT--EEEEEE-SGGGHHHHHHHHHHHHHH-TTSEEEEEEPPGGGTT--HHHHHHHHHTT---TTTS-HHHHHHHHHHH-

Organism: Listeria monocytogenes serotype 4b (strain F2365) (NCBI:txid265669)

=== Feature glossary ===
The features interleaved in this record are:

— What the protein is —

Sequence gives the chain of amino acids in standard one-letter code (A=alanine, C=cysteine, …, Y=tyrosine), read N→C. It is the only feature that is directly encoded by the gene; all structural features are derived from the folded form of this sequence.

Database cross-references. InterPro integrates a dozen domain/family signature databases into unified entries with residue-range hits. GO terms attach function/process/location labels with evidence codes. CATH codes position the fold in a four-level structural taxonomy. Organism is the NCBI-taxonomy species name.

— Where its atoms are —

Atomic coordinates in PDBx/mmCIF format — the same representation the Protein Data Bank distributes. Each line of the _atom_site loop places one backbone atom in Cartesian space (units: ångströms, origin: arbitrary).

The six renders are orthographic views along the three Cartesian axes in both directions. Representation (cartoon, sticks, or surface) and color scheme (sequence-rainbow or by-chain) vary across proteins so the training set covers all the common visualization conventions.

— Local backbone conformation —

Eight-state secondary structure (DSSP): H is the canonical α-helix, G the tighter 3₁₀-helix, I the wider π-helix; E/B are β-structure, T and S are turns and bends, and '-' is everything else. DSSP derives these from the pattern of main-chain N–H···O=C hydrogen bonds, not from the sequence.

P-SEA three-state annotation labels each residue as helix, strand, or coil based purely on the geometry of the Cα trace. It serves as a fallback when the full backbone (and thus DSSP) is unavailable.

The φ/ψ torsion pair specifies the backbone conformation at each residue. φ rotates about the N–Cα bond, ψ about the Cα–C bond. Steric clashes forbid most of the (φ, ψ) plane — the allowed regions (α-helix basin, β-sheet basin, left-handed helix) are the Ramachandran-allowed regions.

— Global shape and packing —

The geometric summary reports three shape descriptors. Rg (radius of gyration) measures how spread out the Cα atoms are about their centre of mass; compact globular proteins have small Rg, elongated or unfolded ones large. Cα contacts (<8 Å, |i−j|>4) count long-range residue pairs in spatial proximity — high for tightly packed folds, near zero for rods or random coil. The bounding-box extents give the protein's footprint along x, y, z in Å.

Solvent-accessible surface area (SASA) is the area in Å² traced out by the centre of a 1.4 Å probe sphere (a water molecule) rolled over the protein's van der Waals surface (Shrake–Rupley / Lee–Richards construction). Buried residues have near-zero SASA; fully exposed residues can exceed 200 Å². The total SASA scales roughly with the number of surface residues.

The contact map is a binary N×N matrix image: pixel (i, j) is dark where Cα_i and Cα_j are within 8 Å and |i−j|>4. Because the |i−j|>4 filter removes local helical contacts, off-diagonal stripes parallel to the main diagonal indicate parallel β-sheets; stripes perpendicular to it indicate antiparallel β-sheets. The Ramachandran plot scatters every residue's (φ, ψ) pair against the sterically allowed regions. The PAE heatmap renders the predicted-aligned-error matrix.

— Structural neighborhood —

3Di is Foldseek's structural alphabet. Each residue is assigned one of twenty discrete states based on how its Cα sits relative to its spatial (not sequential) neighbors. Aligning 3Di strings finds structural homologs roughly as well as full 3D superposition, but orders of magnitude faster.

Nearest PDB neighbors are the top structural matches found by Foldseek when searching this structure against the entire Protein Data Bank. Each hit reports a TM-score (0 to 1; >0.5 almost always implies the same fold) and an E-value. These are *structural* homologs — they may share no detectable sequence similarity.

— Confidence and disorder —

For AlphaFold models, the B-factor field carries pLDDT — the model's own estimate of local accuracy on a 0–100 scale. Regions with pLDDT<50 should be treated as essentially unmodeled; they often correspond to intrinsically disordered segments.

Crystallographic B-factors measure how much each atom's electron density is smeared out, in Å². They rise in mobile loops and surface residues and fall in the buried interior. In AlphaFold models this column is repurposed to hold pLDDT instead.

Predicted aligned error is AlphaFold's pairwise confidence. Unlike pLDDT (per-residue), PAE is per-residue-pair and captures whether two parts of the structure are correctly placed relative to each other. Units are ångströms of expected positional error.